Protein AF-A0A9Q3PH53-F1 (afdb_monomer_lite)

Radius of gyration: 57.31 Å; chains: 1; bounding box: 159×40×173 Å

pLDDT: mean 75.5, std 21.11, range [30.23, 97.69]

Foldseek 3Di:
DDDDDDDDDDDPPVVVVVVVVVVVVVVVCVVCVVDPVVVVVVVVVVVVVVVVVVVVVVVVVVVVVVVVVCVVVVVVVVVVVVVVVVVVVVVVVVVVVVVVVVVVVVVVVVVVVVVVVVVVVVVVVVVVVVVVVVVVVVVVVVVVVVVVVVVVVVDDDPDDDDDDDDDDDDDDDDDDDDPVVVVVVVLVVVQVPPDVVLSVVLVVVVVVPPDQAAAALDDPPSLVVNLVSLVVVCVVSVDFQQVSLVCVCVRYHHPRNVVSVVVCVVPPDDGPVVVNVVSCVVRPDPVNVVVVVVVD

Sequence (296 aa):
MLRTIRTSKNDNSFGNKINEQYAIIKELTDKYSKFNIDDIIETRLKQAISTIKEDNKKALDDILKSFTEVKPHIIAFKKCFDTSKEEISKLTIKLNEVISYNTKQTELFNELTYKEDDHKKNVITSIKGLQHELRNSQRCNNSKMNDIEQLLNILPRMSTPLNQNAGTGIPNPQVIDIENSQLKNEFSTYFHNLEPSIGQELLKELAKLKKWPHFSGEGEYDHIEFIRGIDMIKEDFDLADRLVTARFKTFFTKSAHRWYIKLREAHGHQSWTWWKTQIINKWANDASRFKVETAF

Structure (mmCIF, N/CA/C/O backbone):
data_AF-A0A9Q3PH53-F1
#
_entry.id   AF-A0A9Q3PH53-F1
#
loop_
_atom_site.group_PDB
_atom_site.id
_atom_site.type_symbol
_atom_site.label_atom_id
_atom_site.label_alt_id
_atom_site.label_comp_id
_atom_site.label_asym_id
_atom_site.label_entity_id
_atom_site.label_seq_id
_atom_site.pdbx_PDB_ins_code
_atom_site.Cartn_x
_atom_site.Cartn_y
_atom_site.Cartn_z
_atom_site.occupancy
_atom_site.B_iso_or_equiv
_atom_site.auth_seq_id
_atom_site.auth_comp_id
_atom_site.auth_asym_id
_atom_site.auth_atom_id
_atom_site.pdbx_PDB_model_num
ATOM 1 N N . MET A 1 1 ? -113.105 24.799 87.451 1.00 39.78 1 MET A N 1
ATOM 2 C CA . MET A 1 1 ? -112.660 24.648 86.048 1.00 39.78 1 MET A CA 1
ATOM 3 C C . MET A 1 1 ? -111.236 25.173 85.924 1.00 39.78 1 MET A C 1
ATOM 5 O O . MET A 1 1 ? -111.057 26.324 86.279 1.00 39.78 1 MET A O 1
ATOM 9 N N . LEU A 1 2 ? -110.312 24.355 85.384 1.00 42.03 2 LEU A N 1
ATOM 10 C CA . LEU A 1 2 ? -109.060 24.732 84.677 1.00 42.03 2 LEU A CA 1
ATOM 11 C C . LEU A 1 2 ? -107.995 25.503 85.509 1.00 42.03 2 LEU A C 1
ATOM 13 O O . LEU A 1 2 ? -108.296 26.511 86.118 1.00 42.03 2 LEU A O 1
ATOM 17 N N . ARG A 1 3 ? -106.707 25.142 85.574 1.00 38.03 3 ARG A N 1
ATOM 18 C CA . ARG A 1 3 ? -105.811 24.525 84.584 1.00 38.03 3 ARG A CA 1
ATOM 19 C C . ARG A 1 3 ? -104.616 23.862 85.286 1.00 38.03 3 ARG A C 1
ATOM 21 O O . ARG A 1 3 ? -104.013 24.429 86.188 1.00 38.03 3 ARG A O 1
ATOM 28 N N . THR A 1 4 ? -104.251 22.698 84.772 1.00 46.28 4 THR A N 1
ATOM 29 C CA . THR A 1 4 ? -102.976 21.999 84.951 1.00 46.28 4 THR A CA 1
ATOM 30 C C . THR A 1 4 ? -101.862 22.731 84.194 1.00 46.28 4 THR A C 1
ATOM 32 O O . THR A 1 4 ? -102.056 23.063 83.025 1.00 46.28 4 THR A O 1
ATOM 35 N N . ILE A 1 5 ? -100.681 22.901 84.796 1.00 43.38 5 ILE A N 1
ATOM 36 C CA . ILE A 1 5 ? -99.423 23.068 84.052 1.00 43.38 5 ILE A CA 1
ATOM 37 C C . ILE A 1 5 ? -98.464 21.966 84.503 1.00 43.38 5 ILE A C 1
ATO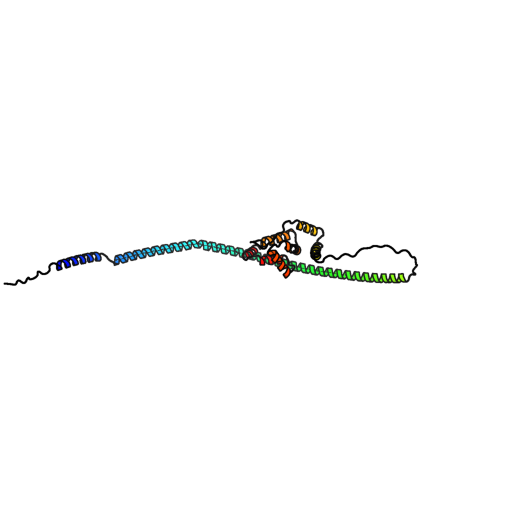M 39 O O . ILE A 1 5 ? -98.059 21.885 85.659 1.00 43.38 5 ILE A O 1
ATOM 43 N N . ARG A 1 6 ? -98.178 21.087 83.539 1.00 43.06 6 ARG A N 1
ATOM 44 C CA . ARG A 1 6 ? -97.156 20.039 83.539 1.00 43.06 6 ARG A CA 1
ATOM 45 C C . ARG A 1 6 ? -95.777 20.665 83.739 1.00 43.06 6 ARG A C 1
ATOM 47 O O . ARG A 1 6 ? -95.365 21.485 82.925 1.00 43.06 6 ARG A O 1
ATOM 54 N N . THR A 1 7 ? -95.033 20.191 84.728 1.00 41.84 7 THR A N 1
ATOM 55 C CA . THR A 1 7 ? -93.572 20.270 84.728 1.00 41.84 7 THR A CA 1
ATOM 56 C C . THR A 1 7 ? -93.032 19.104 83.898 1.00 41.84 7 THR A C 1
ATOM 58 O O . THR A 1 7 ? -93.322 17.934 84.155 1.00 41.84 7 THR A O 1
ATOM 61 N N . SER A 1 8 ? -92.320 19.432 82.820 1.00 44.41 8 SER A N 1
ATOM 62 C CA . SER A 1 8 ? -91.663 18.466 81.946 1.00 44.41 8 SER A CA 1
ATOM 63 C C . SER A 1 8 ? -90.522 17.779 82.690 1.00 44.41 8 SER A C 1
ATOM 65 O O . SER A 1 8 ? -89.650 18.435 83.256 1.00 44.41 8 SER A O 1
ATOM 67 N N . LYS A 1 9 ? -90.534 16.445 82.667 1.00 45.84 9 LYS A N 1
ATOM 68 C CA . LYS A 1 9 ? -89.424 15.584 83.081 1.00 45.84 9 LYS A CA 1
ATOM 69 C C . LYS A 1 9 ? -88.168 15.948 82.280 1.00 45.84 9 LYS A C 1
ATOM 71 O O . LYS A 1 9 ? -88.134 15.731 81.073 1.00 45.84 9 LYS A O 1
ATOM 76 N N . ASN A 1 10 ? -87.174 16.471 82.989 1.00 46.38 10 ASN A N 1
ATOM 77 C CA . ASN A 1 10 ? -85.792 16.623 82.549 1.00 46.38 10 ASN A CA 1
ATOM 78 C C . ASN A 1 10 ? -85.194 15.265 82.135 1.00 46.38 10 ASN A C 1
ATOM 80 O O . ASN A 1 10 ? -85.188 14.315 82.917 1.00 46.38 10 ASN A O 1
ATOM 84 N N . ASP A 1 11 ? -84.725 15.197 80.891 1.00 53.31 11 ASP A N 1
ATOM 85 C CA . ASP A 1 11 ? -83.362 14.828 80.491 1.00 53.31 11 ASP A CA 1
ATOM 86 C C . ASP A 1 11 ? -82.654 13.667 81.214 1.00 53.31 11 ASP A C 1
ATOM 88 O O . ASP A 1 11 ? -81.738 13.869 82.000 1.00 53.31 11 ASP A O 1
ATOM 92 N N . ASN A 1 12 ? -82.976 12.429 80.820 1.00 54.88 12 ASN A N 1
ATOM 93 C CA . ASN A 1 12 ? -82.099 11.255 81.009 1.00 54.88 12 ASN A CA 1
ATOM 94 C C . ASN A 1 12 ? -81.526 10.701 79.682 1.00 54.88 12 ASN A C 1
ATOM 96 O O . ASN A 1 12 ? -80.723 9.773 79.686 1.00 54.88 12 ASN A O 1
ATOM 100 N N . SER A 1 13 ? -81.905 11.268 78.527 1.00 56.06 13 SER A N 1
ATOM 101 C CA . SER A 1 13 ? -81.414 10.835 77.203 1.00 56.06 13 SER A CA 1
ATOM 102 C C . SER A 1 13 ? -80.068 11.458 76.817 1.00 56.06 13 SER A C 1
ATOM 104 O O . SER A 1 13 ? -79.351 10.886 75.996 1.00 56.06 13 SER A O 1
ATOM 106 N N . PHE A 1 14 ? -79.733 12.628 77.363 1.00 56.53 14 PHE A N 1
ATOM 107 C CA . PHE A 1 14 ? -78.522 13.367 76.997 1.00 56.53 14 PHE A CA 1
ATOM 108 C C . PHE A 1 14 ? -77.278 12.782 77.688 1.00 56.53 14 PHE A C 1
ATOM 110 O O . PHE A 1 14 ? -76.242 12.604 77.053 1.00 56.53 14 PHE A O 1
ATOM 117 N N . GLY A 1 15 ? -77.414 12.364 78.953 1.00 60.72 15 GLY A N 1
ATOM 118 C CA . GLY A 1 15 ? -76.338 11.724 79.720 1.00 60.72 15 GLY A CA 1
ATOM 119 C C . GLY A 1 15 ? -75.884 10.374 79.150 1.00 60.72 15 GLY A C 1
ATOM 120 O O . GLY A 1 15 ? -74.687 10.102 79.116 1.00 60.72 15 GLY A O 1
ATOM 121 N N . ASN A 1 16 ? -76.804 9.558 78.618 1.00 67.44 16 ASN A N 1
ATOM 122 C CA . ASN A 1 16 ? -76.444 8.271 78.003 1.00 67.44 16 ASN A CA 1
ATOM 123 C C . ASN A 1 16 ? -75.658 8.431 76.694 1.00 67.44 16 ASN A C 1
ATOM 125 O O . ASN A 1 16 ? -74.681 7.718 76.488 1.00 67.44 16 ASN A O 1
ATOM 129 N N . LYS A 1 17 ? -76.018 9.404 75.844 1.00 70.38 17 LYS A N 1
ATOM 130 C CA . LYS A 1 17 ? -75.258 9.696 74.615 1.00 70.38 17 LYS A CA 1
ATOM 131 C C . LYS A 1 17 ? -73.861 10.237 74.907 1.00 70.38 17 LYS A C 1
ATOM 133 O O . LYS A 1 17 ? -72.919 9.898 74.199 1.00 70.38 17 LYS A O 1
ATOM 138 N N . ILE A 1 18 ? -73.717 11.055 75.950 1.00 75.50 18 ILE A N 1
ATOM 139 C CA . ILE A 1 18 ? -72.409 11.563 76.381 1.00 75.50 18 ILE A CA 1
ATOM 140 C C . ILE A 1 18 ? -71.530 10.413 76.887 1.00 75.50 18 ILE A C 1
ATOM 142 O O . ILE A 1 18 ? -70.360 10.348 76.522 1.00 75.50 18 ILE A O 1
ATOM 146 N N . ASN A 1 19 ? -72.087 9.469 77.650 1.00 76.75 19 ASN A N 1
ATOM 147 C CA . ASN A 1 19 ? -71.343 8.303 78.133 1.00 76.75 19 ASN A CA 1
ATOM 148 C C . ASN A 1 19 ? -70.915 7.351 77.003 1.00 76.75 19 ASN A C 1
ATOM 150 O O . ASN A 1 19 ? -69.783 6.871 77.023 1.00 76.75 19 ASN A O 1
ATOM 154 N N . GLU A 1 20 ? -71.764 7.112 75.997 1.00 80.75 20 GLU A N 1
ATOM 155 C CA . GLU A 1 20 ? -71.382 6.343 74.800 1.00 80.75 20 GLU A CA 1
ATOM 156 C C . GLU A 1 20 ? -70.271 7.034 74.006 1.00 80.75 20 GLU A C 1
ATOM 158 O O . GLU A 1 20 ? -69.288 6.396 73.630 1.00 80.75 20 GLU A O 1
ATOM 163 N N . GLN A 1 21 ? -70.378 8.349 73.792 1.00 83.38 21 GLN A N 1
ATOM 164 C CA . GLN A 1 21 ? -69.318 9.106 73.124 1.00 83.38 21 GLN A CA 1
ATOM 165 C C . GLN A 1 21 ? -68.011 9.072 73.920 1.00 83.38 21 GLN A C 1
ATOM 167 O O . GLN A 1 21 ? -66.944 8.918 73.332 1.00 83.38 21 GLN A O 1
ATOM 172 N N . TYR A 1 22 ? -68.079 9.144 75.249 1.00 84.81 22 TYR A N 1
ATOM 173 C CA . TYR A 1 22 ? -66.903 9.048 76.109 1.00 84.81 22 TYR A CA 1
ATOM 174 C C . TYR A 1 22 ? -66.252 7.659 76.047 1.00 84.81 22 TYR A C 1
ATOM 176 O O . TYR A 1 22 ? -65.027 7.556 76.006 1.00 84.81 22 TYR A O 1
ATOM 184 N N . ALA A 1 23 ? -67.053 6.591 75.982 1.00 83.44 23 ALA A N 1
ATOM 185 C CA . ALA A 1 23 ? -66.557 5.227 75.818 1.00 83.44 23 ALA A CA 1
ATOM 186 C C . ALA A 1 23 ? -65.841 5.039 74.469 1.00 83.44 23 ALA A C 1
ATOM 188 O O . ALA A 1 23 ? -64.735 4.505 74.444 1.00 83.44 23 ALA A O 1
ATOM 189 N N . ILE A 1 24 ? -66.413 5.558 73.376 1.00 85.00 24 ILE A N 1
ATOM 190 C CA . ILE A 1 24 ? -65.803 5.515 72.037 1.00 85.00 24 ILE A CA 1
ATOM 191 C C . ILE A 1 24 ? -64.504 6.330 71.997 1.00 85.00 24 ILE A C 1
ATOM 193 O O . ILE A 1 24 ? -63.495 5.862 71.475 1.00 85.00 24 ILE A O 1
ATOM 197 N N . ILE A 1 25 ? -64.495 7.538 72.573 1.00 83.69 25 ILE A N 1
ATOM 198 C CA . ILE A 1 25 ? -63.292 8.382 72.639 1.00 83.69 25 ILE A CA 1
ATOM 199 C C . ILE A 1 25 ? -62.194 7.689 73.447 1.00 83.69 25 ILE A C 1
ATOM 201 O O . ILE A 1 25 ? -61.035 7.710 73.036 1.00 83.69 25 ILE A O 1
ATOM 205 N N . LYS A 1 26 ? -62.538 7.044 74.565 1.00 85.31 26 LYS A N 1
ATOM 206 C CA . LYS A 1 26 ? -61.581 6.307 75.393 1.00 85.31 26 LYS A CA 1
ATOM 207 C C . LYS A 1 26 ? -61.033 5.074 74.675 1.00 85.31 26 LYS A C 1
ATOM 209 O O . LYS A 1 26 ? -59.825 4.876 74.678 1.00 85.31 26 LYS A O 1
ATOM 214 N N . GLU A 1 27 ? -61.883 4.300 74.004 1.00 85.44 27 GLU A N 1
ATOM 215 C CA . GLU A 1 27 ? -61.453 3.147 73.208 1.00 85.44 27 GLU A CA 1
ATOM 216 C C . GLU A 1 27 ? -60.521 3.573 72.067 1.00 85.44 27 GLU A C 1
ATOM 218 O O . GLU A 1 27 ? -59.475 2.961 71.860 1.00 85.44 27 GLU A O 1
ATOM 223 N N . LEU A 1 28 ? -60.851 4.655 71.358 1.00 80.06 28 LEU A N 1
ATOM 224 C CA . LEU A 1 28 ? -59.981 5.211 70.324 1.00 80.06 28 LEU A CA 1
ATOM 225 C C . LEU A 1 28 ? -58.664 5.713 70.925 1.00 80.06 28 LEU A C 1
ATOM 227 O O . LEU A 1 28 ? -57.603 5.406 70.393 1.00 80.06 28 LEU A O 1
ATOM 231 N N . THR A 1 29 ? -58.709 6.420 72.053 1.00 80.56 29 THR A N 1
ATOM 232 C CA . THR A 1 29 ? -57.506 6.925 72.731 1.00 80.56 29 THR A CA 1
ATOM 233 C C . THR A 1 29 ? -56.596 5.779 73.173 1.00 80.56 29 THR A C 1
ATOM 235 O O . THR A 1 29 ? -55.413 5.815 72.859 1.00 80.56 29 THR A O 1
ATOM 238 N N . ASP A 1 30 ? -57.128 4.722 73.791 1.00 80.81 30 ASP A N 1
ATOM 239 C CA . ASP A 1 30 ? -56.352 3.545 74.217 1.00 80.81 30 ASP A CA 1
ATOM 240 C C . ASP A 1 30 ? -55.826 2.730 73.020 1.00 80.81 30 ASP A C 1
ATOM 242 O O . ASP A 1 30 ? -54.740 2.142 73.060 1.00 80.81 30 ASP A O 1
ATOM 246 N N . LYS A 1 31 ? -56.591 2.686 71.923 1.00 78.31 31 LYS A N 1
ATOM 247 C CA . LYS A 1 31 ? -56.199 1.998 70.689 1.00 78.31 31 LYS A CA 1
ATOM 248 C C . LYS A 1 31 ? -55.071 2.733 69.969 1.00 78.31 31 LYS A C 1
ATOM 250 O O . LYS A 1 31 ? -54.162 2.078 69.462 1.00 78.31 31 LYS A O 1
ATOM 255 N N . TYR A 1 32 ? -55.106 4.064 69.947 1.00 70.56 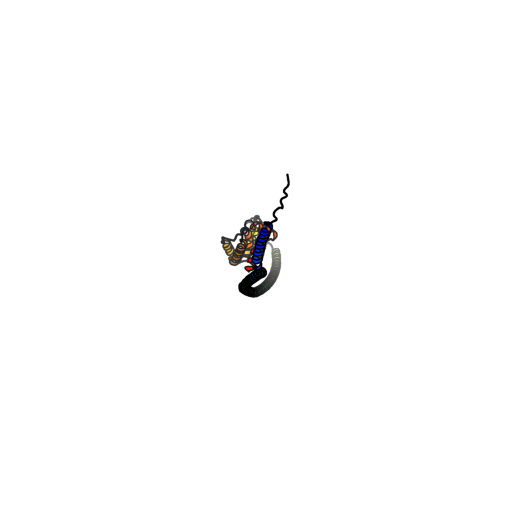32 TYR A N 1
ATOM 256 C CA . TYR A 1 32 ? -54.084 4.888 69.302 1.00 70.56 32 TYR A CA 1
ATOM 257 C C . TYR A 1 32 ? -52.902 5.226 70.219 1.00 70.56 32 TYR A C 1
ATOM 259 O O . TYR A 1 32 ? -51.809 5.424 69.702 1.00 70.56 32 TYR A O 1
ATOM 267 N N . SER A 1 33 ? -53.036 5.180 71.552 1.00 72.81 33 SER A N 1
ATOM 268 C CA . SER A 1 33 ? -51.891 5.336 72.469 1.00 72.81 33 SER A CA 1
ATOM 269 C C . SER A 1 33 ? -50.911 4.160 72.400 1.00 72.81 33 SER A C 1
ATOM 271 O O . SER A 1 33 ? -49.760 4.294 72.803 1.00 72.81 33 SER A O 1
ATOM 273 N N . LYS A 1 34 ? -51.358 3.000 71.897 1.00 70.50 34 LYS A N 1
ATOM 274 C CA . LYS A 1 34 ? -50.510 1.827 71.624 1.00 70.50 34 LYS A CA 1
ATOM 275 C C . LYS A 1 34 ? -49.706 1.941 70.329 1.00 70.50 34 LYS A C 1
ATOM 277 O O . LYS A 1 34 ? -48.767 1.173 70.140 1.00 70.50 34 LYS A O 1
ATOM 282 N N . PHE A 1 35 ? -50.070 2.859 69.436 1.00 71.62 35 PHE A N 1
ATOM 283 C CA . PHE A 1 35 ? -49.328 3.117 68.209 1.00 71.62 35 PHE A CA 1
ATOM 284 C C . PHE A 1 35 ? -48.269 4.182 68.483 1.00 71.62 35 PHE A C 1
ATOM 286 O O . PHE A 1 35 ? -48.522 5.377 68.346 1.00 71.62 35 PHE A O 1
ATOM 293 N N . ASN A 1 36 ? -47.069 3.741 68.860 1.00 82.06 36 ASN A N 1
ATOM 294 C CA . ASN A 1 36 ? -45.921 4.632 68.892 1.00 82.06 36 ASN A CA 1
ATOM 295 C C . ASN A 1 36 ? -45.484 4.916 67.448 1.00 82.06 36 ASN A C 1
ATOM 297 O O . ASN A 1 36 ? -44.844 4.093 66.790 1.00 82.06 36 ASN A O 1
ATOM 301 N N . ILE A 1 37 ? -45.912 6.064 66.926 1.00 82.44 37 ILE A N 1
ATOM 302 C CA . ILE A 1 37 ? -45.602 6.511 65.563 1.00 82.44 37 ILE A CA 1
ATOM 303 C C . ILE A 1 37 ? -44.083 6.580 65.356 1.00 82.44 37 ILE A C 1
ATOM 305 O O . ILE A 1 37 ? -43.608 6.235 64.271 1.00 82.44 37 ILE A O 1
ATOM 309 N N . ASP A 1 38 ? -43.330 6.928 66.399 1.00 85.94 38 ASP A N 1
ATOM 310 C CA . ASP A 1 38 ? -41.875 7.031 66.339 1.00 85.94 38 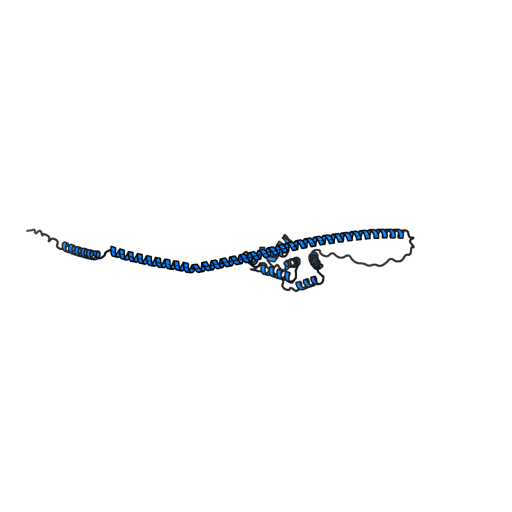ASP A CA 1
ATOM 311 C C . ASP A 1 38 ? -41.223 5.665 66.074 1.00 85.94 38 ASP A C 1
ATOM 313 O O . ASP A 1 38 ? -40.354 5.572 65.209 1.00 85.94 38 ASP A O 1
ATOM 317 N N . ASP A 1 39 ? -41.717 4.580 66.684 1.00 87.19 39 ASP A N 1
ATOM 318 C CA . ASP A 1 39 ? -41.200 3.219 66.454 1.00 87.19 39 ASP A CA 1
ATOM 319 C C . ASP A 1 39 ? -41.454 2.745 65.011 1.00 87.19 39 ASP A C 1
ATOM 321 O O . ASP A 1 39 ? -40.629 2.056 64.397 1.00 87.19 39 ASP A O 1
ATOM 325 N N . ILE A 1 40 ? -42.600 3.125 64.435 1.00 87.25 40 ILE A N 1
ATOM 326 C CA . ILE A 1 40 ? -42.951 2.800 63.045 1.00 87.25 40 ILE A CA 1
ATOM 327 C C . ILE A 1 40 ? -42.053 3.569 62.078 1.00 87.25 40 ILE A C 1
ATOM 329 O O . ILE A 1 40 ? -41.537 2.982 61.119 1.00 87.25 40 ILE A O 1
ATOM 333 N N . ILE A 1 41 ? -41.856 4.867 62.327 1.00 89.50 41 ILE A N 1
ATOM 334 C CA . ILE A 1 41 ? -40.961 5.714 61.535 1.00 89.50 41 ILE A CA 1
ATOM 335 C C . ILE A 1 41 ? -39.528 5.181 61.625 1.00 89.50 41 ILE A C 1
ATOM 337 O O . ILE A 1 41 ? -38.885 5.000 60.590 1.00 89.50 41 ILE A O 1
ATOM 341 N N . GLU A 1 42 ? -39.046 4.849 62.823 1.00 92.69 42 GLU A N 1
ATOM 342 C CA . GLU A 1 42 ? -37.703 4.313 63.041 1.00 92.69 42 GLU A CA 1
ATOM 343 C C . GLU A 1 42 ? -37.502 2.976 62.315 1.00 92.69 42 GLU A C 1
ATOM 345 O O . GLU A 1 42 ? -36.496 2.782 61.628 1.00 92.69 42 GLU A O 1
ATOM 350 N N . THR A 1 43 ? -38.478 2.068 62.392 1.00 93.06 43 THR A N 1
ATOM 351 C CA . THR A 1 43 ? -38.419 0.771 61.701 1.00 93.06 43 THR A CA 1
ATOM 352 C C . THR A 1 43 ? -38.355 0.951 60.184 1.00 93.06 43 THR A C 1
ATOM 354 O O . THR A 1 43 ? -37.521 0.335 59.516 1.00 93.06 43 THR A O 1
ATOM 357 N N . ARG A 1 44 ? -39.190 1.838 59.626 1.00 93.69 44 ARG A N 1
ATOM 358 C CA . ARG A 1 44 ? -39.196 2.140 58.186 1.00 93.69 44 ARG A CA 1
ATOM 359 C C . ARG A 1 44 ? -37.898 2.800 57.734 1.00 93.69 44 ARG A C 1
ATOM 361 O O . ARG A 1 44 ? -37.379 2.433 56.682 1.00 93.69 44 ARG A O 1
ATOM 368 N N . LEU A 1 45 ? -37.349 3.719 58.527 1.00 95.19 45 LEU A N 1
ATOM 369 C CA . LEU A 1 45 ? -36.058 4.348 58.250 1.00 95.19 45 LEU A CA 1
ATOM 370 C C . LEU A 1 45 ? -34.924 3.322 58.261 1.00 95.19 45 LEU A C 1
ATOM 372 O O . LEU A 1 45 ? -34.141 3.281 57.315 1.00 95.19 45 LEU A O 1
ATOM 376 N N . LYS A 1 46 ? -34.861 2.444 59.268 1.00 95.88 46 LYS A N 1
ATOM 377 C CA . LYS A 1 46 ? -33.860 1.365 59.329 1.00 95.88 46 LYS A CA 1
ATOM 378 C C . LYS A 1 46 ? -33.950 0.441 58.116 1.00 95.88 46 LYS A C 1
ATOM 380 O O . LYS A 1 46 ? -32.924 0.111 57.524 1.00 95.88 46 LYS A O 1
ATOM 385 N N . GLN A 1 47 ? -35.163 0.067 57.711 1.00 95.88 47 GLN A N 1
ATOM 386 C CA . GLN A 1 47 ? -35.377 -0.775 56.536 1.00 95.88 47 GLN A CA 1
ATOM 387 C C . GLN A 1 47 ? -34.957 -0.071 55.236 1.00 95.88 47 GLN A C 1
ATOM 389 O O . GLN A 1 47 ? -34.277 -0.677 54.406 1.00 95.88 47 GLN A O 1
ATOM 394 N N . ALA A 1 48 ? -35.296 1.212 55.073 1.00 95.50 48 ALA A N 1
ATOM 395 C CA . ALA A 1 48 ? -34.888 2.006 53.915 1.00 95.50 48 ALA A CA 1
ATOM 396 C C . ALA A 1 48 ? -33.360 2.156 53.840 1.00 95.50 48 ALA A C 1
ATOM 398 O O . ALA A 1 48 ? -32.772 1.900 52.794 1.00 95.50 48 ALA A O 1
ATOM 399 N N . ILE A 1 49 ? -32.706 2.480 54.961 1.00 96.19 49 ILE A N 1
ATOM 400 C CA . ILE A 1 49 ? -31.242 2.574 55.051 1.00 96.19 49 ILE A CA 1
ATOM 401 C C . ILE A 1 49 ? -30.590 1.235 54.694 1.00 96.19 49 ILE A C 1
ATOM 403 O O . ILE A 1 49 ? -29.626 1.209 53.931 1.00 96.19 49 ILE A O 1
ATOM 407 N N . SER A 1 50 ? -31.118 0.119 55.208 1.00 96.38 50 SER A N 1
ATOM 408 C CA . SER A 1 50 ? -30.602 -1.215 54.888 1.00 96.38 50 SER A CA 1
ATOM 409 C C . SER A 1 50 ? -30.736 -1.542 53.402 1.00 96.38 50 SER A C 1
ATOM 411 O O . SER A 1 50 ? -29.803 -2.087 52.819 1.00 96.38 50 SER A O 1
ATOM 413 N N . THR A 1 51 ? -31.870 -1.191 52.792 1.00 96.38 51 THR A N 1
ATOM 414 C CA . THR A 1 51 ? -32.127 -1.431 51.363 1.00 96.38 51 THR A CA 1
ATOM 415 C C . THR A 1 51 ? -31.163 -0.616 50.502 1.00 96.38 51 THR A C 1
ATOM 417 O O . THR A 1 51 ? -30.451 -1.179 49.681 1.00 96.38 51 THR A O 1
ATOM 420 N N . ILE A 1 52 ? -31.035 0.688 50.780 1.00 96.06 52 ILE A N 1
ATOM 421 C CA . ILE A 1 52 ? -30.101 1.583 50.076 1.00 96.06 52 ILE A CA 1
ATOM 422 C C . ILE A 1 52 ? -28.658 1.083 50.200 1.00 96.06 52 ILE A C 1
ATOM 424 O O . ILE A 1 52 ? -27.888 1.142 49.243 1.00 96.06 52 ILE A O 1
ATOM 428 N N . LYS A 1 53 ? -28.267 0.594 51.381 1.00 97.25 53 LYS A N 1
ATOM 429 C CA . LYS A 1 53 ? -26.916 0.076 51.609 1.00 97.25 53 LYS A CA 1
ATOM 430 C C . LYS A 1 53 ? -26.628 -1.162 50.759 1.00 97.25 53 LYS A C 1
ATOM 432 O O . LYS A 1 53 ? -25.531 -1.258 50.212 1.00 97.25 53 LYS A O 1
ATOM 437 N N . GLU A 1 54 ? -27.585 -2.078 50.654 1.00 97.00 54 GLU A N 1
ATOM 438 C CA . GLU A 1 54 ? -27.437 -3.291 49.847 1.00 97.00 54 GLU A CA 1
ATOM 439 C C . GLU A 1 54 ? -27.416 -2.966 48.347 1.00 97.00 54 GLU A C 1
ATOM 441 O O . GLU A 1 54 ? -26.523 -3.427 47.637 1.00 97.00 54 GLU A O 1
ATOM 446 N N . ASP A 1 55 ? -28.313 -2.094 47.881 1.00 96.06 55 ASP A N 1
ATOM 447 C CA . ASP A 1 55 ? -28.354 -1.658 46.481 1.00 96.06 55 ASP A CA 1
ATOM 448 C C . ASP A 1 55 ? -27.051 -0.956 46.070 1.00 96.06 55 ASP A C 1
ATOM 450 O O . ASP A 1 55 ? -26.478 -1.258 45.022 1.00 96.06 55 ASP A O 1
ATOM 454 N N . ASN A 1 56 ? -26.525 -0.074 46.927 1.00 96.12 56 ASN A N 1
ATOM 455 C CA . ASN A 1 56 ? -25.245 0.596 46.688 1.00 96.12 56 ASN A CA 1
ATOM 456 C C . ASN A 1 56 ? -24.074 -0.389 46.663 1.00 96.12 56 ASN A C 1
ATOM 458 O O . ASN A 1 56 ? -23.170 -0.246 45.840 1.00 96.12 56 ASN A O 1
ATOM 462 N N . LYS A 1 57 ? -24.073 -1.386 47.553 1.00 97.38 57 LYS A N 1
ATOM 463 C CA . LYS A 1 57 ? -23.038 -2.423 47.572 1.00 97.38 57 LYS A CA 1
ATOM 464 C C . LYS A 1 57 ? -23.060 -3.226 46.273 1.00 97.38 57 LYS A C 1
ATOM 466 O O . LYS A 1 57 ? -22.021 -3.369 45.638 1.00 97.38 57 LYS A O 1
ATOM 471 N N . LYS A 1 58 ? -24.242 -3.667 45.843 1.00 96.94 58 LYS A N 1
ATOM 472 C CA . LYS A 1 58 ? -24.419 -4.388 44.581 1.00 96.94 58 LYS A CA 1
ATOM 473 C C . LYS A 1 58 ? -23.953 -3.559 43.382 1.00 96.94 58 LYS A C 1
ATOM 475 O O . LYS A 1 58 ? -23.210 -4.066 42.550 1.00 96.94 58 LYS A O 1
ATOM 480 N N . ALA A 1 59 ? -24.326 -2.279 43.320 1.00 95.94 59 ALA A N 1
ATOM 481 C CA . ALA A 1 59 ? -23.889 -1.385 42.250 1.00 95.94 59 ALA A CA 1
ATOM 482 C C . ALA A 1 59 ? -22.358 -1.225 42.212 1.00 95.94 59 ALA A C 1
ATOM 484 O O . ALA A 1 59 ? -21.764 -1.234 41.135 1.00 95.94 59 ALA A O 1
ATOM 485 N N . LEU A 1 60 ? -21.705 -1.112 43.373 1.00 96.06 60 LEU A N 1
ATOM 486 C CA . LEU A 1 60 ? -20.243 -1.050 43.457 1.00 96.06 60 LEU A CA 1
ATOM 487 C C . LEU A 1 60 ? -19.576 -2.359 43.019 1.00 96.06 60 LEU A C 1
ATOM 489 O O . LEU A 1 60 ? -18.570 -2.305 42.313 1.00 96.06 60 LEU A O 1
ATOM 493 N N . ASP A 1 61 ? -20.135 -3.510 43.391 1.00 96.44 61 ASP A N 1
ATOM 494 C CA . ASP A 1 61 ? -19.626 -4.822 42.981 1.00 96.44 61 ASP A CA 1
ATOM 495 C C . ASP A 1 61 ? -19.761 -5.025 41.459 1.00 96.44 61 ASP A C 1
ATOM 497 O O . ASP A 1 61 ? -18.815 -5.478 40.808 1.00 96.44 61 ASP A O 1
ATOM 501 N N . ASP A 1 62 ? -20.888 -4.612 40.868 1.00 95.94 62 ASP A N 1
ATOM 502 C CA . ASP A 1 62 ? -21.113 -4.646 39.417 1.00 95.94 62 ASP A CA 1
ATOM 503 C C . ASP A 1 62 ? -20.131 -3.720 38.673 1.00 95.94 62 ASP A C 1
ATOM 505 O O . ASP A 1 62 ? -19.527 -4.113 37.668 1.00 95.94 62 ASP A O 1
ATOM 509 N N . ILE A 1 63 ? -19.895 -2.510 39.197 1.00 95.38 63 ILE A N 1
ATOM 510 C CA . ILE A 1 63 ? -18.884 -1.585 38.666 1.00 95.38 63 ILE A CA 1
ATOM 511 C C . ILE A 1 63 ? -17.493 -2.221 38.749 1.00 95.38 63 ILE A C 1
ATOM 513 O O . ILE A 1 63 ? -16.766 -2.239 37.753 1.00 95.38 63 ILE A O 1
ATOM 517 N N . LEU A 1 64 ? -17.114 -2.777 39.900 1.00 95.88 64 LEU A N 1
ATOM 518 C CA . LEU A 1 64 ? -15.805 -3.396 40.094 1.00 95.88 64 LEU A CA 1
ATOM 519 C C . LEU A 1 64 ? -15.590 -4.564 39.125 1.00 95.88 64 LEU A C 1
ATOM 521 O O . LEU A 1 64 ? -14.518 -4.680 38.530 1.00 95.88 64 LEU A O 1
ATOM 525 N N . LYS A 1 65 ? -16.621 -5.386 38.916 1.00 95.81 65 LYS A N 1
ATOM 526 C CA . LYS A 1 65 ? -16.607 -6.477 37.942 1.00 95.81 65 LYS A CA 1
ATOM 527 C C . LYS A 1 65 ? -16.416 -5.968 36.510 1.00 95.81 65 LYS A C 1
ATOM 529 O O . LYS A 1 65 ? -15.587 -6.499 35.779 1.00 95.81 65 LYS A O 1
ATOM 534 N N . SER A 1 66 ? -17.100 -4.893 36.118 1.00 93.88 66 SER A N 1
ATOM 535 C CA . SER A 1 66 ? -16.901 -4.301 34.788 1.00 93.88 66 SER A CA 1
ATOM 536 C C . SER A 1 66 ? -15.454 -3.821 34.581 1.00 93.88 66 SER A C 1
ATOM 538 O O . SER A 1 66 ? -14.859 -4.036 33.524 1.00 93.88 66 SER A O 1
ATOM 540 N N . PHE A 1 67 ? -14.822 -3.259 35.617 1.00 92.56 67 PHE A N 1
ATOM 541 C CA . PHE A 1 67 ? -13.419 -2.850 35.551 1.00 92.56 67 PHE A CA 1
ATOM 542 C C . PHE A 1 67 ? -12.456 -4.036 35.426 1.00 92.56 67 PHE A C 1
ATOM 544 O O . PHE A 1 67 ? -11.454 -3.935 34.708 1.00 92.56 67 PHE A O 1
ATOM 551 N N . THR A 1 68 ? -12.729 -5.159 36.098 1.00 93.69 68 THR A N 1
ATOM 552 C CA . THR A 1 68 ? -11.884 -6.356 35.972 1.00 93.69 68 THR A CA 1
ATOM 553 C C . THR A 1 68 ? -12.004 -6.997 34.592 1.00 93.69 68 THR A C 1
ATOM 555 O O . THR A 1 68 ? -10.993 -7.471 34.076 1.00 93.69 68 THR A O 1
ATOM 558 N N . GLU A 1 69 ? -13.178 -6.929 33.960 1.00 94.00 69 GLU A N 1
ATOM 559 C CA . GLU A 1 69 ? -13.409 -7.392 32.585 1.00 94.00 69 GLU A CA 1
ATOM 560 C C . GLU A 1 69 ? -12.714 -6.503 31.538 1.00 94.00 69 GLU A C 1
ATOM 562 O O . GLU A 1 69 ? -12.137 -7.011 30.579 1.00 94.00 69 GLU A O 1
ATOM 567 N N . VAL A 1 70 ? -12.674 -5.180 31.733 1.00 95.19 70 VAL A N 1
ATOM 568 C CA . VAL A 1 70 ? -12.042 -4.243 30.780 1.00 95.19 70 VAL A CA 1
ATOM 569 C C . VAL A 1 70 ? -10.507 -4.283 30.832 1.00 95.19 70 VAL A C 1
ATOM 571 O O . VAL A 1 70 ? -9.833 -4.116 29.810 1.00 95.19 70 VAL A O 1
ATOM 574 N N . LYS A 1 71 ? -9.916 -4.534 32.004 1.00 95.75 71 LYS A N 1
ATOM 575 C CA . LYS A 1 71 ? -8.456 -4.554 32.206 1.00 95.75 71 LYS A CA 1
ATOM 576 C C . LYS A 1 71 ? -7.670 -5.445 31.217 1.00 95.75 71 LYS A C 1
ATOM 578 O O . LYS A 1 71 ? -6.687 -4.948 30.659 1.00 95.75 71 LYS A O 1
ATOM 583 N N . PRO A 1 72 ? -8.035 -6.718 30.958 1.00 95.44 72 PRO A N 1
ATOM 584 C CA . PRO A 1 72 ? -7.325 -7.552 29.986 1.00 95.44 72 PRO A CA 1
ATOM 585 C C . PRO A 1 72 ? -7.410 -7.003 28.558 1.00 95.44 72 PRO A C 1
ATOM 587 O O . PRO A 1 72 ? -6.428 -7.101 27.822 1.00 95.44 72 PRO A O 1
ATOM 590 N N . HIS A 1 73 ? -8.521 -6.365 28.176 1.00 95.19 73 HIS A N 1
ATOM 591 C CA . HIS A 1 73 ? -8.652 -5.735 26.861 1.00 95.19 73 HIS A CA 1
ATOM 592 C C . HIS A 1 73 ? -7.683 -4.563 26.693 1.00 95.19 73 HIS A C 1
ATOM 594 O O . HIS A 1 73 ? -7.031 -4.462 25.657 1.00 95.19 73 HIS A O 1
ATOM 600 N N . ILE A 1 74 ? -7.510 -3.731 27.727 1.00 95.56 74 ILE A N 1
ATOM 601 C CA . ILE A 1 74 ? -6.525 -2.636 27.712 1.00 95.56 74 ILE A CA 1
ATOM 602 C C . ILE A 1 74 ? -5.102 -3.187 27.538 1.00 95.56 74 ILE A C 1
ATOM 604 O O . ILE A 1 74 ? -4.319 -2.656 26.749 1.00 95.56 74 ILE A O 1
ATOM 608 N N . ILE A 1 75 ? -4.762 -4.270 28.243 1.00 96.38 75 ILE A N 1
ATOM 609 C CA . ILE A 1 75 ? -3.442 -4.910 28.140 1.00 96.38 75 ILE A CA 1
ATOM 610 C C . ILE A 1 75 ? -3.224 -5.487 26.735 1.00 96.38 75 ILE A C 1
ATOM 612 O O . ILE A 1 75 ? -2.170 -5.266 26.136 1.00 96.38 75 ILE A O 1
ATOM 616 N N . ALA A 1 76 ? -4.217 -6.195 26.190 1.00 95.62 76 ALA A N 1
ATOM 617 C CA . ALA A 1 76 ? -4.152 -6.761 24.846 1.00 95.62 76 ALA A CA 1
ATOM 618 C C . ALA A 1 76 ? -4.015 -5.668 23.776 1.00 95.62 76 ALA A C 1
ATOM 620 O O . ALA A 1 76 ? -3.171 -5.782 22.886 1.00 95.62 76 ALA A O 1
ATOM 621 N N . PHE A 1 77 ? -4.782 -4.582 23.903 1.00 95.12 77 PHE A N 1
ATOM 622 C CA . PHE A 1 77 ? -4.700 -3.432 23.009 1.00 95.12 77 PHE A CA 1
ATOM 623 C C . PHE A 1 77 ? -3.312 -2.790 23.048 1.00 95.12 77 PHE A C 1
ATOM 625 O O . PHE A 1 77 ? -2.718 -2.549 22.000 1.00 95.12 77 PHE A O 1
ATOM 632 N N . LYS A 1 78 ? -2.746 -2.591 24.245 1.00 97.50 78 LYS A N 1
ATOM 633 C CA . LYS A 1 78 ? -1.391 -2.052 24.398 1.00 97.50 78 LYS A CA 1
ATOM 634 C C . LYS A 1 78 ? -0.339 -2.943 23.733 1.00 97.50 78 LYS A C 1
ATOM 636 O O . LYS A 1 78 ? 0.483 -2.445 22.975 1.00 97.50 78 LYS A O 1
ATOM 641 N N . LYS A 1 79 ? -0.414 -4.262 23.935 1.00 97.44 79 LYS A N 1
ATOM 642 C CA . LYS A 1 79 ? 0.492 -5.220 23.282 1.00 97.44 79 LYS A CA 1
ATOM 643 C C . LYS A 1 79 ? 0.374 -5.177 21.754 1.00 97.44 79 LYS A C 1
ATOM 645 O O . LYS A 1 79 ? 1.387 -5.233 21.059 1.00 97.44 79 LYS A O 1
ATOM 650 N N . CYS A 1 80 ? -0.850 -5.077 21.233 1.00 95.81 80 CYS A N 1
ATOM 651 C CA . CYS A 1 80 ? -1.091 -4.930 19.799 1.00 95.81 80 CYS A CA 1
ATOM 652 C C . CYS A 1 80 ? -0.457 -3.640 19.270 1.00 95.81 80 CYS A C 1
ATOM 654 O O . CYS A 1 80 ? 0.256 -3.678 18.273 1.00 95.81 80 CYS A O 1
ATOM 656 N N . PHE A 1 81 ? -0.656 -2.525 19.973 1.00 96.50 81 PHE A N 1
ATOM 657 C CA . PHE A 1 81 ? -0.083 -1.233 19.613 1.00 96.50 81 PHE A CA 1
ATOM 658 C C . PHE A 1 81 ? 1.451 -1.262 19.584 1.00 96.50 81 PHE A C 1
ATOM 660 O O . PHE A 1 81 ? 2.053 -0.814 18.610 1.00 96.50 81 PHE A O 1
ATOM 667 N N . ASP A 1 82 ? 2.084 -1.840 20.606 1.00 96.38 82 ASP A N 1
ATOM 668 C CA . ASP A 1 82 ? 3.544 -1.962 20.674 1.00 96.38 82 ASP A CA 1
ATOM 669 C C . ASP A 1 82 ? 4.089 -2.839 19.530 1.00 96.38 82 ASP A C 1
ATOM 671 O O . ASP A 1 82 ? 5.085 -2.487 18.900 1.00 96.38 82 ASP A O 1
ATOM 675 N N . THR A 1 83 ? 3.384 -3.925 19.191 1.00 96.75 83 THR A N 1
ATOM 676 C CA . THR A 1 83 ? 3.739 -4.801 18.059 1.00 96.75 83 THR A CA 1
ATOM 677 C C . THR A 1 83 ? 3.639 -4.056 16.727 1.00 96.75 83 THR A C 1
ATOM 679 O O . THR A 1 83 ? 4.567 -4.089 15.921 1.00 96.75 83 THR A O 1
ATOM 682 N N . SER A 1 84 ? 2.539 -3.332 16.498 1.00 94.88 84 SER A N 1
ATOM 683 C CA . SER A 1 84 ? 2.361 -2.518 15.292 1.00 94.88 84 SER A CA 1
ATOM 684 C C . SER A 1 84 ? 3.435 -1.437 15.172 1.00 94.88 84 SER A C 1
ATOM 686 O O . SER A 1 84 ? 3.950 -1.198 14.082 1.00 94.88 84 SER A O 1
ATOM 688 N N . LYS A 1 85 ? 3.817 -0.808 16.288 1.00 97.19 85 LYS A N 1
ATOM 689 C CA . LYS A 1 85 ? 4.891 0.189 16.320 1.00 97.19 85 LYS A CA 1
ATOM 690 C C . LYS A 1 85 ? 6.240 -0.408 15.909 1.00 97.19 85 LYS A C 1
ATOM 692 O O . LYS A 1 85 ? 6.997 0.241 15.188 1.00 97.19 85 LYS A O 1
ATOM 697 N N . GLU A 1 86 ? 6.542 -1.629 16.342 1.00 97.06 86 GLU A N 1
ATOM 698 C CA . GLU A 1 86 ? 7.778 -2.315 15.961 1.00 97.06 86 GLU A CA 1
ATOM 699 C C . GLU A 1 86 ? 7.810 -2.664 14.465 1.00 97.06 86 GLU A C 1
ATOM 701 O O . GLU A 1 86 ? 8.815 -2.414 13.797 1.00 97.06 86 GLU A O 1
ATOM 706 N N . GLU A 1 87 ? 6.705 -3.167 13.912 1.00 96.31 87 GLU A N 1
ATOM 707 C CA . GLU A 1 87 ? 6.603 -3.467 12.478 1.00 96.31 87 GLU A CA 1
ATOM 708 C C . GLU A 1 87 ? 6.758 -2.209 11.610 1.00 96.31 87 GLU A C 1
ATOM 710 O O . GLU A 1 87 ? 7.495 -2.226 10.623 1.00 96.31 87 GLU A O 1
ATOM 715 N N . ILE A 1 88 ? 6.167 -1.081 12.021 1.00 95.44 88 ILE A N 1
ATOM 716 C CA . ILE A 1 88 ? 6.362 0.216 11.351 1.00 95.44 88 ILE A CA 1
ATOM 717 C C . ILE A 1 88 ? 7.843 0.618 11.353 1.00 95.44 88 ILE A C 1
ATOM 719 O O . ILE A 1 88 ? 8.359 1.093 10.339 1.00 95.44 88 ILE A O 1
ATOM 723 N N . SER A 1 89 ? 8.555 0.401 12.461 1.00 96.69 89 SER A N 1
ATOM 724 C CA . SER A 1 89 ? 9.995 0.672 12.535 1.00 96.69 89 SER A CA 1
ATOM 725 C C . SER A 1 89 ? 10.789 -0.187 11.539 1.00 96.69 89 SER A C 1
ATOM 727 O O . SER A 1 89 ? 11.622 0.335 10.797 1.00 96.69 89 SER A O 1
ATOM 729 N N . LYS A 1 90 ? 10.485 -1.490 11.442 1.00 97.69 90 LYS A N 1
ATOM 730 C CA . LYS A 1 90 ? 11.133 -2.405 10.481 1.00 97.69 90 LYS A CA 1
ATOM 731 C C . LYS A 1 90 ? 10.871 -1.995 9.033 1.00 97.69 90 LYS A C 1
ATOM 733 O O . LYS A 1 90 ? 11.797 -1.977 8.225 1.00 97.69 90 LYS A O 1
ATOM 738 N N . LEU A 1 91 ? 9.625 -1.648 8.707 1.00 96.94 91 LEU A N 1
ATOM 739 C CA . LEU A 1 91 ? 9.249 -1.169 7.375 1.00 96.94 91 LEU A CA 1
ATOM 740 C C . LEU A 1 91 ? 9.949 0.147 7.026 1.00 96.94 91 LEU A C 1
ATOM 742 O O . LEU A 1 91 ? 10.418 0.306 5.904 1.00 96.94 91 LEU A O 1
ATOM 746 N N . THR A 1 92 ? 10.098 1.051 7.995 1.00 97.00 92 THR A N 1
ATOM 747 C CA . THR A 1 92 ? 10.802 2.327 7.800 1.00 97.00 92 THR A CA 1
ATOM 748 C C . THR A 1 92 ? 12.276 2.107 7.445 1.00 97.00 92 THR A C 1
ATOM 750 O O . THR A 1 92 ? 12.802 2.767 6.551 1.00 97.00 92 THR A O 1
ATOM 753 N N . ILE A 1 93 ? 12.947 1.151 8.099 1.00 97.38 93 ILE A N 1
ATOM 754 C CA . ILE A 1 93 ? 14.337 0.785 7.777 1.00 97.38 93 ILE A CA 1
ATOM 755 C C . ILE A 1 93 ? 14.430 0.237 6.347 1.00 97.38 93 ILE A C 1
ATOM 757 O O . ILE A 1 93 ? 15.233 0.739 5.562 1.00 97.38 93 ILE A O 1
ATOM 761 N N . LYS A 1 94 ? 13.564 -0.716 5.978 1.00 97.69 94 LYS A N 1
ATOM 762 C CA . LYS A 1 94 ? 13.527 -1.282 4.617 1.00 97.69 94 LYS A CA 1
ATOM 763 C C . LYS A 1 94 ? 13.258 -0.222 3.548 1.00 97.69 94 LYS A C 1
ATOM 765 O O . LYS A 1 94 ? 13.889 -0.234 2.496 1.00 97.69 94 LYS A O 1
ATOM 770 N N . LEU A 1 95 ? 12.351 0.717 3.817 1.00 97.12 95 LEU A N 1
ATOM 771 C CA . LEU A 1 95 ? 12.059 1.819 2.902 1.00 97.12 95 LEU A CA 1
ATOM 772 C C . LEU A 1 95 ? 13.304 2.682 2.657 1.00 97.12 95 LEU A C 1
ATOM 774 O O . LEU A 1 95 ? 13.618 3.004 1.513 1.00 97.12 95 LEU A O 1
ATOM 778 N N . ASN A 1 96 ? 14.053 3.005 3.712 1.00 96.56 96 ASN A N 1
ATOM 779 C CA . ASN A 1 96 ? 15.290 3.774 3.587 1.00 96.56 96 ASN A CA 1
ATOM 780 C C . ASN A 1 96 ? 16.367 3.023 2.783 1.00 96.56 96 ASN A C 1
ATOM 782 O O . ASN A 1 96 ? 17.083 3.640 1.992 1.00 96.56 96 ASN A O 1
ATOM 786 N N . GLU A 1 97 ? 16.463 1.700 2.935 1.00 97.62 97 GLU A N 1
ATOM 787 C CA . GLU A 1 97 ? 17.362 0.862 2.130 1.00 97.62 97 GLU A CA 1
ATOM 788 C C . GLU A 1 97 ? 16.995 0.905 0.639 1.00 97.62 97 GLU A C 1
ATOM 790 O O . GLU A 1 97 ? 17.869 1.107 -0.207 1.00 97.62 97 GLU A O 1
ATOM 795 N N . VAL A 1 98 ? 15.703 0.793 0.312 1.00 96.88 98 VAL A N 1
ATOM 796 C CA . VAL A 1 98 ? 15.206 0.884 -1.072 1.00 96.88 98 VAL A CA 1
ATOM 797 C C . VAL A 1 98 ? 15.475 2.264 -1.671 1.00 96.88 98 VAL A C 1
ATOM 799 O O . VAL A 1 98 ? 15.928 2.363 -2.813 1.00 96.88 98 VAL A O 1
ATOM 802 N N . ILE A 1 99 ? 15.255 3.337 -0.907 1.00 96.38 99 ILE A N 1
ATOM 803 C CA . ILE A 1 99 ? 15.552 4.708 -1.347 1.00 96.38 99 ILE A CA 1
ATOM 804 C C . ILE A 1 99 ? 17.046 4.855 -1.668 1.00 96.38 99 ILE A C 1
ATOM 806 O O . ILE A 1 99 ? 17.402 5.384 -2.724 1.00 96.38 99 ILE A O 1
ATOM 810 N N . SER A 1 100 ? 17.923 4.350 -0.797 1.00 96.31 100 SER A N 1
ATOM 811 C CA . SER A 1 100 ? 19.376 4.360 -1.008 1.00 96.31 100 SER A CA 1
ATOM 812 C C . SER A 1 100 ? 19.779 3.599 -2.277 1.00 96.31 100 SER A C 1
ATOM 814 O O . SER A 1 100 ? 20.527 4.116 -3.112 1.00 96.31 100 SER A O 1
ATOM 816 N N . TYR A 1 101 ? 19.218 2.404 -2.486 1.00 96.88 101 TYR A N 1
ATOM 817 C CA . TYR A 1 101 ? 19.466 1.613 -3.690 1.00 96.88 101 TYR A CA 1
ATOM 818 C C . TYR A 1 101 ? 19.017 2.334 -4.968 1.00 96.88 101 TYR A C 1
ATOM 820 O O . TYR A 1 101 ? 19.790 2.439 -5.920 1.00 96.88 101 TYR A O 1
ATOM 828 N N . ASN A 1 102 ? 17.803 2.889 -4.981 1.00 94.88 102 ASN A N 1
ATOM 829 C CA . ASN A 1 102 ? 17.275 3.627 -6.132 1.00 94.88 102 ASN A CA 1
ATOM 830 C C . ASN A 1 102 ? 18.088 4.888 -6.441 1.00 94.88 102 ASN A C 1
ATOM 832 O O . ASN A 1 102 ? 18.284 5.232 -7.609 1.00 94.88 102 ASN A O 1
ATOM 836 N N . THR A 1 103 ? 18.605 5.553 -5.407 1.00 96.50 103 THR A N 1
ATOM 837 C CA . THR A 1 103 ? 19.489 6.713 -5.566 1.00 96.50 103 THR A CA 1
ATOM 838 C C . THR A 1 103 ? 20.764 6.296 -6.294 1.00 96.50 103 THR A C 1
ATOM 840 O O . THR A 1 103 ? 21.104 6.874 -7.325 1.00 96.50 103 THR A O 1
ATOM 843 N N . LYS A 1 104 ? 21.397 5.202 -5.853 1.00 96.88 104 LYS A N 1
ATOM 844 C CA . LYS A 1 104 ? 22.595 4.653 -6.499 1.00 96.88 104 LYS A CA 1
ATOM 845 C C . LYS A 1 104 ? 22.346 4.205 -7.944 1.00 96.88 104 LYS A C 1
ATOM 847 O O . LYS A 1 104 ? 23.191 4.421 -8.807 1.00 96.88 104 LYS A O 1
ATOM 852 N N . GLN A 1 105 ? 21.193 3.598 -8.228 1.00 93.62 105 GLN A N 1
ATOM 853 C CA . GLN A 1 105 ? 20.814 3.235 -9.600 1.00 93.62 105 GLN A CA 1
ATOM 854 C C . GLN A 1 105 ? 20.658 4.467 -10.495 1.00 93.62 105 GLN A C 1
ATOM 856 O O . GLN A 1 105 ? 21.113 4.468 -11.636 1.00 93.62 105 GLN A O 1
ATOM 861 N N . THR A 1 106 ? 20.071 5.538 -9.963 1.00 94.81 106 THR A N 1
ATOM 862 C CA . THR A 1 106 ? 19.911 6.802 -10.691 1.00 94.81 106 THR A CA 1
ATOM 863 C C . THR A 1 106 ? 21.268 7.433 -11.010 1.00 94.81 106 THR A C 1
ATOM 865 O O . THR A 1 106 ? 21.491 7.886 -12.131 1.00 94.81 106 THR A O 1
ATOM 868 N N . GLU A 1 107 ? 22.206 7.417 -10.059 1.00 96.25 107 GLU A N 1
ATOM 869 C CA . GLU A 1 107 ? 23.580 7.889 -10.273 1.00 96.25 107 GLU A CA 1
ATOM 870 C C . GLU A 1 107 ? 24.302 7.086 -11.363 1.00 96.25 107 GLU A C 1
ATOM 872 O O . GLU A 1 107 ? 24.874 7.679 -12.279 1.00 96.25 107 GLU A O 1
ATOM 877 N N . LEU A 1 108 ? 24.211 5.751 -11.322 1.00 97.12 108 LEU A N 1
ATOM 878 C CA . LEU A 1 108 ? 24.795 4.874 -12.343 1.00 97.12 108 LEU A CA 1
ATOM 879 C C . LEU A 1 108 ? 24.202 5.132 -13.731 1.00 97.12 108 LEU A C 1
ATOM 881 O O . LEU A 1 108 ? 24.938 5.196 -14.715 1.00 97.12 108 LEU A O 1
ATOM 885 N N . PHE A 1 109 ? 22.883 5.311 -13.819 1.00 94.19 109 PHE A N 1
ATOM 886 C CA . PHE A 1 109 ? 22.212 5.610 -15.082 1.00 94.19 109 PHE A CA 1
ATOM 887 C C . PHE A 1 109 ? 22.679 6.947 -15.672 1.00 94.19 109 PHE A C 1
ATOM 889 O O . PHE A 1 109 ? 22.958 7.040 -16.870 1.00 94.19 109 PHE A O 1
ATOM 896 N N . ASN A 1 110 ? 22.829 7.971 -14.830 1.00 95.31 110 ASN A N 1
ATOM 897 C CA . ASN A 1 110 ? 23.336 9.274 -15.253 1.00 95.31 110 ASN A CA 1
ATOM 898 C C . ASN A 1 110 ? 24.791 9.191 -15.738 1.00 95.31 110 ASN A C 1
ATOM 900 O O . ASN A 1 110 ? 25.124 9.771 -16.772 1.00 95.31 110 ASN A O 1
ATOM 904 N N . GLU A 1 111 ? 25.650 8.444 -15.037 1.00 97.19 111 GLU A N 1
ATOM 905 C CA . GLU A 1 111 ? 27.041 8.230 -15.453 1.00 97.19 111 GLU A CA 1
ATOM 906 C C . GLU A 1 111 ? 27.120 7.505 -16.804 1.00 97.19 111 GLU A C 1
ATOM 908 O O . GLU A 1 111 ? 27.903 7.887 -17.679 1.00 97.19 111 GLU A O 1
ATOM 913 N N . LEU A 1 112 ? 26.288 6.479 -16.996 1.00 96.12 112 LEU A N 1
ATOM 914 C CA . LEU A 1 112 ? 26.252 5.701 -18.230 1.00 96.12 112 LEU A CA 1
ATOM 915 C C . LEU A 1 112 ? 25.758 6.545 -19.410 1.00 96.12 112 LEU A C 1
ATOM 917 O O . LEU A 1 112 ? 26.373 6.520 -20.474 1.00 96.12 112 LEU A O 1
ATOM 921 N N . THR A 1 113 ? 24.725 7.361 -19.188 1.00 95.19 113 THR A N 1
ATOM 922 C CA . THR A 1 113 ? 24.204 8.312 -20.183 1.00 95.19 113 THR A CA 1
ATOM 923 C C . THR A 1 113 ? 25.280 9.319 -20.595 1.00 95.19 113 THR A C 1
ATOM 925 O O . THR A 1 113 ? 25.501 9.548 -21.783 1.00 95.19 113 THR A O 1
ATOM 928 N N . TYR A 1 114 ? 26.013 9.880 -19.626 1.00 95.94 114 TYR A N 1
ATOM 929 C CA . TYR A 1 114 ? 27.108 10.808 -19.910 1.00 95.94 114 TYR A CA 1
ATOM 930 C C . TYR A 1 114 ? 28.221 10.155 -20.743 1.00 95.94 114 TYR A C 1
ATOM 932 O O . TYR A 1 114 ? 28.685 10.736 -21.726 1.00 95.94 114 TYR A O 1
ATOM 940 N N . LYS A 1 115 ? 28.631 8.932 -20.381 1.00 96.38 115 LYS A N 1
ATOM 941 C CA . LYS A 1 115 ? 29.643 8.167 -21.128 1.00 96.38 115 LYS A CA 1
ATOM 942 C C . LYS A 1 115 ? 29.184 7.832 -22.545 1.00 96.38 115 LYS A C 1
ATOM 944 O O . LYS A 1 115 ? 29.984 7.910 -23.477 1.00 96.38 115 LYS A O 1
ATOM 949 N N . GLU A 1 116 ? 27.915 7.477 -22.720 1.00 96.00 116 GLU A N 1
ATOM 950 C CA . GLU A 1 116 ? 27.336 7.201 -24.033 1.00 96.00 116 GLU A CA 1
ATOM 951 C C . GLU A 1 116 ? 27.366 8.449 -24.929 1.00 96.00 116 GLU A C 1
ATOM 953 O O . GLU A 1 116 ? 27.791 8.377 -26.085 1.00 96.00 116 GLU A O 1
ATOM 958 N N . ASP A 1 117 ? 26.979 9.607 -24.393 1.00 95.25 117 ASP A N 1
ATOM 959 C CA . ASP A 1 117 ? 26.991 10.873 -25.127 1.00 95.25 117 ASP A CA 1
ATOM 960 C C . ASP A 1 117 ? 28.406 11.336 -25.489 1.00 95.25 117 ASP A C 1
ATOM 962 O O . ASP A 1 117 ? 28.631 11.833 -26.600 1.00 95.25 117 ASP A O 1
ATOM 966 N N . ASP A 1 118 ? 29.374 11.157 -24.589 1.00 96.25 118 ASP A N 1
ATOM 967 C CA . ASP A 1 118 ? 30.781 11.437 -24.880 1.00 96.25 118 ASP A CA 1
ATOM 968 C C . ASP A 1 118 ? 31.306 10.530 -26.002 1.00 96.25 118 ASP A C 1
ATOM 970 O O . ASP A 1 118 ? 31.879 11.003 -26.989 1.00 96.25 118 ASP A O 1
ATOM 974 N N . HIS A 1 119 ? 31.007 9.230 -25.931 1.00 96.12 119 HIS A N 1
ATOM 975 C CA . HIS A 1 119 ? 31.391 8.287 -26.973 1.00 96.12 119 HIS A CA 1
ATOM 976 C C . HIS A 1 119 ? 30.769 8.646 -28.330 1.00 96.12 119 HIS A C 1
ATOM 978 O O . HIS A 1 119 ? 31.476 8.692 -29.341 1.00 96.12 119 HIS A O 1
ATOM 984 N N . LYS A 1 120 ? 29.475 8.994 -28.365 1.00 96.44 120 LYS A N 1
ATOM 985 C CA . LYS A 1 120 ? 28.799 9.470 -29.583 1.00 96.44 120 LYS A CA 1
ATOM 986 C C . LYS A 1 120 ? 29.492 10.699 -30.168 1.00 96.44 120 LYS A C 1
ATOM 988 O O . LYS A 1 120 ? 29.725 10.746 -31.378 1.00 96.44 120 LYS A O 1
ATOM 993 N N . LYS A 1 121 ? 29.866 11.683 -29.342 1.00 96.62 121 LYS A N 1
ATOM 994 C CA . LYS A 1 121 ? 30.604 12.877 -29.798 1.00 96.62 121 LYS A CA 1
ATOM 995 C C . LYS A 1 121 ? 31.961 12.514 -30.397 1.00 96.62 121 LYS A C 1
ATOM 997 O O . LYS A 1 121 ? 32.310 13.035 -31.460 1.00 96.62 121 LYS A O 1
ATOM 1002 N N . ASN A 1 122 ? 32.695 11.605 -29.763 1.00 96.62 122 ASN A N 1
ATOM 1003 C CA . ASN A 1 122 ? 34.002 11.152 -30.237 1.00 96.62 122 ASN A CA 1
ATOM 1004 C C . ASN A 1 122 ? 33.893 10.424 -31.588 1.00 96.62 122 ASN A C 1
ATOM 1006 O O . ASN A 1 122 ? 34.649 10.717 -32.521 1.00 96.62 122 ASN A O 1
ATOM 1010 N N . VAL A 1 123 ? 32.894 9.550 -31.744 1.00 96.50 123 VAL A N 1
ATOM 1011 C CA . VAL A 1 123 ? 32.609 8.856 -33.011 1.00 96.50 123 VAL A CA 1
ATOM 1012 C C . VAL A 1 123 ? 32.216 9.848 -34.108 1.00 96.50 123 VAL A C 1
ATOM 1014 O O . VAL A 1 123 ? 32.787 9.813 -35.198 1.00 96.50 123 VAL A O 1
ATOM 1017 N N . ILE A 1 124 ? 31.301 10.784 -33.828 1.00 97.12 124 ILE A N 1
ATOM 1018 C CA . ILE A 1 124 ? 30.888 11.818 -34.793 1.00 97.12 124 ILE A CA 1
ATOM 1019 C C . ILE A 1 124 ? 32.088 12.659 -35.240 1.00 97.12 124 ILE A C 1
ATOM 1021 O O . ILE A 1 124 ? 32.225 12.962 -36.427 1.00 97.12 124 ILE A O 1
ATOM 1025 N N . THR A 1 125 ? 32.963 13.035 -34.308 1.00 96.62 125 THR A N 1
ATOM 1026 C CA . THR A 1 125 ? 34.173 13.814 -34.606 1.00 96.62 125 THR A CA 1
ATOM 1027 C C . THR A 1 125 ? 35.118 13.033 -35.516 1.00 96.62 125 THR A C 1
ATOM 1029 O O . THR A 1 125 ? 35.592 13.572 -36.516 1.00 96.62 125 THR A O 1
ATOM 1032 N N . SER A 1 126 ? 35.310 11.743 -35.237 1.00 96.94 126 SER A N 1
ATOM 1033 C CA . SER A 1 126 ? 36.142 10.853 -36.053 1.00 96.94 126 SER A CA 1
ATOM 1034 C C . SER A 1 126 ? 35.586 10.688 -37.473 1.00 96.94 126 SER A C 1
ATOM 1036 O O . SER A 1 126 ? 36.318 10.844 -38.449 1.00 96.94 126 SER A O 1
ATOM 1038 N N . ILE A 1 127 ? 34.272 10.466 -37.613 1.00 96.69 127 ILE A N 1
ATOM 1039 C CA . ILE A 1 127 ? 33.599 10.366 -38.919 1.00 96.69 127 ILE A CA 1
ATOM 1040 C C . ILE A 1 127 ? 33.769 11.661 -39.721 1.00 96.69 127 ILE A C 1
ATOM 1042 O O . ILE A 1 127 ? 34.083 11.610 -40.910 1.00 96.69 127 ILE A O 1
ATOM 1046 N N . LYS A 1 128 ? 33.599 12.828 -39.085 1.00 96.38 128 LYS A N 1
ATOM 1047 C CA . LYS A 1 128 ? 33.802 14.128 -39.744 1.00 96.38 128 LYS A CA 1
ATOM 1048 C C . LYS A 1 128 ? 35.238 14.298 -40.249 1.00 96.38 128 LYS A C 1
ATOM 1050 O O . LYS A 1 128 ? 35.423 14.810 -41.352 1.00 96.38 128 LYS A O 1
ATOM 1055 N N . GLY A 1 129 ? 36.229 13.852 -39.475 1.00 96.50 129 GLY A N 1
ATOM 1056 C CA . GLY A 1 129 ? 37.637 13.844 -39.885 1.00 96.50 129 GLY A CA 1
ATOM 1057 C C . GLY A 1 129 ? 37.862 13.011 -41.148 1.00 96.50 129 GLY A C 1
ATOM 1058 O O . GLY A 1 129 ? 38.344 13.529 -42.154 1.00 96.50 129 GLY A O 1
ATOM 1059 N N . LEU A 1 130 ? 37.394 11.761 -41.145 1.00 96.62 130 LEU A N 1
ATOM 1060 C CA . LEU A 1 130 ? 37.506 10.857 -42.297 1.00 96.62 130 LEU A CA 1
ATOM 1061 C C . LEU A 1 130 ? 36.776 11.388 -43.541 1.00 96.62 130 LEU A C 1
ATOM 1063 O O . LEU A 1 130 ? 37.286 11.301 -44.658 1.00 96.62 130 LEU A O 1
ATOM 1067 N N . GLN A 1 131 ? 35.594 11.987 -43.373 1.00 95.88 131 GLN A N 1
ATOM 1068 C CA . GLN A 1 131 ? 34.862 12.618 -44.477 1.00 95.88 131 GLN A CA 1
ATOM 1069 C C . GLN A 1 131 ? 35.640 13.783 -45.099 1.00 95.88 131 GLN A C 1
ATOM 1071 O O . GLN A 1 131 ? 35.610 13.967 -46.320 1.00 95.88 131 GLN A O 1
ATOM 1076 N N . HIS A 1 132 ? 36.328 14.577 -44.277 1.00 94.88 132 HIS A N 1
ATOM 1077 C CA . HIS A 1 132 ? 37.166 15.671 -44.751 1.00 94.88 132 HIS A CA 1
ATOM 1078 C C . HIS A 1 132 ? 38.377 15.151 -45.541 1.00 94.88 132 HIS A C 1
ATOM 1080 O O . HIS A 1 132 ? 38.645 15.640 -46.640 1.00 94.88 132 HIS A O 1
ATOM 1086 N N . GLU A 1 133 ? 39.059 14.120 -45.038 1.00 96.19 133 GLU A N 1
ATOM 1087 C CA . GLU A 1 133 ? 40.171 13.464 -45.737 1.00 96.19 133 GLU A CA 1
ATOM 1088 C C . GLU A 1 133 ? 39.741 12.879 -47.087 1.00 96.19 133 GLU A C 1
ATOM 1090 O O . GLU A 1 133 ? 40.376 13.148 -48.112 1.00 96.19 133 GLU A O 1
ATOM 1095 N N . LEU A 1 134 ? 38.615 12.160 -47.121 1.00 94.88 134 LEU A N 1
ATOM 1096 C CA . LEU A 1 134 ? 38.065 11.593 -48.352 1.00 94.88 134 LEU A CA 1
ATOM 1097 C C . LEU A 1 134 ? 37.757 12.683 -49.385 1.00 94.88 134 LEU A C 1
ATOM 1099 O O . LEU A 1 134 ? 38.126 12.552 -50.553 1.00 94.88 134 LEU A O 1
ATOM 1103 N N . ARG A 1 135 ? 37.127 13.786 -48.960 1.00 94.94 135 ARG A N 1
ATOM 1104 C CA . ARG A 1 135 ? 36.806 14.917 -49.842 1.00 94.94 135 ARG A CA 1
ATOM 1105 C C . ARG A 1 135 ? 38.065 15.561 -50.424 1.00 94.94 135 ARG A C 1
ATOM 1107 O O . ARG A 1 135 ? 38.072 15.940 -51.595 1.00 94.94 135 ARG A O 1
ATOM 1114 N N . ASN A 1 136 ? 39.131 15.675 -49.637 1.00 93.75 136 ASN A N 1
ATOM 1115 C CA . ASN A 1 136 ? 40.403 16.224 -50.110 1.00 93.75 136 ASN A CA 1
ATOM 1116 C C . ASN A 1 136 ? 41.092 15.286 -51.106 1.00 93.75 136 ASN A C 1
ATOM 1118 O O . ASN A 1 136 ? 41.573 15.745 -52.143 1.00 93.75 136 ASN A O 1
ATOM 1122 N N . SER A 1 137 ? 41.067 13.977 -50.846 1.00 94.12 137 SER A N 1
ATOM 1123 C CA . SER A 1 137 ? 41.574 12.966 -51.779 1.00 94.12 137 SER A CA 1
ATOM 1124 C C . SER A 1 137 ? 40.809 12.988 -53.109 1.00 94.12 137 SER A C 1
ATOM 1126 O O . SER A 1 137 ? 41.417 13.059 -54.177 1.00 94.12 137 SER A O 1
ATOM 1128 N N . GLN A 1 138 ? 39.473 13.059 -53.064 1.00 92.81 138 GLN A N 1
ATOM 1129 C CA . GLN A 1 138 ? 38.630 13.207 -54.256 1.00 92.81 138 GLN A CA 1
ATOM 1130 C C . GLN A 1 138 ? 38.960 14.478 -55.049 1.00 92.81 138 GLN A C 1
ATOM 1132 O O . GLN A 1 138 ? 39.079 14.418 -56.269 1.00 92.81 138 GLN A O 1
ATOM 1137 N N . ARG A 1 139 ? 39.164 15.622 -54.380 1.00 92.94 139 ARG A N 1
ATOM 1138 C CA . ARG A 1 139 ? 39.589 16.866 -55.049 1.00 92.94 139 ARG A CA 1
ATOM 1139 C C . ARG A 1 139 ? 40.933 16.709 -55.760 1.00 92.94 139 ARG A C 1
ATOM 1141 O O . ARG A 1 139 ? 41.058 17.140 -56.902 1.00 92.94 139 ARG A O 1
ATOM 1148 N N . CYS A 1 140 ? 41.913 16.081 -55.110 1.00 91.19 140 CYS A N 1
ATOM 1149 C CA . CYS A 1 140 ? 43.220 15.817 -55.713 1.00 91.19 140 CYS A CA 1
ATOM 1150 C C . CYS A 1 140 ? 43.095 14.913 -56.948 1.00 91.19 140 CYS A C 1
ATOM 1152 O O . CYS A 1 140 ? 43.666 15.214 -57.995 1.00 91.19 140 CYS A O 1
ATOM 1154 N N . ASN A 1 141 ? 42.301 13.846 -56.851 1.00 90.81 141 ASN A N 1
ATOM 1155 C CA . ASN A 1 141 ? 42.064 12.933 -57.967 1.00 90.81 141 ASN A CA 1
ATOM 1156 C C . ASN A 1 141 ? 41.353 13.628 -59.135 1.00 90.81 141 ASN A C 1
ATOM 1158 O O . ASN A 1 141 ? 41.769 13.461 -60.277 1.00 90.81 141 ASN A O 1
ATOM 1162 N N . ASN A 1 142 ? 40.346 14.458 -58.861 1.00 91.25 142 ASN A N 1
ATOM 1163 C CA . ASN A 1 142 ? 39.649 15.221 -59.897 1.00 91.25 142 ASN A CA 1
ATOM 1164 C C . ASN A 1 142 ? 40.578 16.222 -60.596 1.00 91.25 142 ASN A C 1
ATOM 1166 O O . ASN A 1 142 ? 40.498 16.367 -61.811 1.00 91.25 142 ASN A O 1
ATOM 1170 N N . SER A 1 143 ? 41.485 16.874 -59.857 1.00 90.94 143 SER A N 1
ATOM 1171 C CA . SER A 1 143 ? 42.509 17.744 -60.453 1.00 90.94 143 SER A CA 1
ATOM 1172 C C . SER A 1 143 ? 43.400 16.964 -61.416 1.00 90.94 143 SER A C 1
ATOM 1174 O O . SER A 1 143 ? 43.534 17.359 -62.568 1.00 90.94 143 SER A O 1
ATOM 1176 N N . LYS A 1 144 ? 43.932 15.814 -60.979 1.00 90.38 144 LYS A N 1
ATOM 1177 C CA . LYS A 1 144 ? 44.756 14.940 -61.830 1.00 90.38 144 LYS A CA 1
ATOM 1178 C C . LYS A 1 144 ? 43.999 14.463 -63.069 1.00 90.38 144 LYS A C 1
ATOM 1180 O O . LYS A 1 144 ? 44.586 14.355 -64.138 1.00 90.38 144 LYS A O 1
ATOM 1185 N N . MET A 1 145 ? 42.707 14.166 -62.934 1.00 85.00 145 MET A N 1
ATOM 1186 C CA . MET A 1 145 ? 41.894 13.731 -64.066 1.00 85.00 145 MET A CA 1
ATOM 1187 C C . MET A 1 145 ? 41.656 14.864 -65.070 1.00 85.00 145 MET A C 1
ATOM 1189 O O . MET A 1 145 ? 41.753 14.637 -66.271 1.00 85.00 145 MET A O 1
ATOM 1193 N N . ASN A 1 146 ? 41.441 16.092 -64.595 1.00 86.56 146 ASN A N 1
ATOM 1194 C CA . ASN A 1 146 ? 41.354 17.271 -65.457 1.00 86.56 146 ASN A CA 1
ATOM 1195 C C . ASN A 1 146 ? 42.671 17.515 -66.220 1.00 86.56 146 ASN A C 1
ATOM 1197 O O . ASN A 1 146 ? 42.647 17.824 -67.409 1.00 86.56 146 ASN A O 1
ATOM 1201 N N . ASP A 1 147 ? 43.822 17.304 -65.573 1.00 86.81 147 ASP A N 1
ATOM 1202 C CA . ASP A 1 147 ? 45.128 17.388 -66.240 1.00 86.81 147 ASP A CA 1
ATOM 1203 C C . ASP A 1 147 ? 45.253 16.335 -67.362 1.00 86.81 147 ASP A C 1
ATOM 1205 O O . ASP A 1 147 ? 45.734 16.633 -68.456 1.00 86.81 147 ASP A O 1
ATOM 1209 N N . ILE A 1 148 ? 44.757 15.111 -67.134 1.00 85.62 148 ILE A N 1
ATOM 1210 C CA . ILE A 1 148 ? 44.718 14.044 -68.149 1.00 85.62 148 ILE A CA 1
ATOM 1211 C C . ILE A 1 148 ? 43.770 14.401 -69.304 1.00 85.62 148 ILE A C 1
ATOM 1213 O O . ILE A 1 148 ? 44.125 14.199 -70.465 1.00 85.62 148 ILE A O 1
ATOM 1217 N N . GLU A 1 149 ? 42.586 14.951 -69.023 1.00 80.12 149 GLU A N 1
ATOM 1218 C CA . GLU A 1 149 ? 41.642 15.390 -70.062 1.00 80.12 149 GLU A CA 1
ATOM 1219 C C . GLU A 1 149 ? 42.223 16.509 -70.933 1.00 80.12 149 GLU A C 1
ATOM 1221 O O . GLU A 1 149 ? 42.051 16.501 -72.155 1.00 80.12 149 GLU A O 1
ATOM 1226 N N . GLN A 1 150 ? 42.965 17.445 -70.336 1.00 78.44 150 GLN A N 1
ATOM 1227 C CA . GLN A 1 150 ? 43.677 18.474 -71.092 1.00 78.44 150 GLN A CA 1
ATOM 1228 C C . GLN A 1 150 ? 44.749 17.869 -72.003 1.00 78.44 150 GLN A C 1
ATOM 1230 O O . GLN A 1 150 ? 44.832 18.251 -73.169 1.00 78.44 150 GLN A O 1
ATOM 1235 N N . LEU A 1 151 ? 45.514 16.882 -71.523 1.00 77.00 151 LEU A N 1
ATOM 1236 C CA . LEU A 1 151 ? 46.496 16.170 -72.348 1.00 77.00 151 LEU A CA 1
ATOM 1237 C C . LEU A 1 151 ? 45.839 15.394 -73.501 1.00 77.00 151 LEU A C 1
ATOM 1239 O O . LEU A 1 151 ? 46.341 15.425 -74.625 1.00 77.00 151 LEU A O 1
ATOM 1243 N N . LEU A 1 152 ? 44.695 14.747 -73.260 1.00 72.12 152 LEU A N 1
ATOM 1244 C CA . LEU A 1 152 ? 43.932 14.037 -74.292 1.00 72.12 152 LEU A CA 1
ATOM 1245 C C . LEU A 1 152 ? 43.376 14.979 -75.371 1.00 72.12 152 LEU A C 1
ATOM 1247 O O . LEU A 1 152 ? 43.317 14.597 -76.538 1.00 72.12 152 LEU A O 1
ATOM 1251 N N . ASN A 1 153 ? 43.015 16.214 -75.013 1.00 70.44 153 ASN A N 1
ATOM 1252 C CA . ASN A 1 153 ? 42.536 17.221 -75.964 1.00 70.44 153 ASN A CA 1
ATOM 1253 C C . ASN A 1 153 ? 43.643 17.821 -76.852 1.00 70.44 153 ASN A C 1
ATOM 1255 O O . ASN A 1 153 ? 43.329 18.397 -77.893 1.00 70.44 153 ASN A O 1
ATOM 1259 N N . ILE A 1 154 ? 44.919 17.680 -76.476 1.00 72.50 154 ILE A N 1
ATOM 1260 C CA . ILE A 1 154 ? 46.075 18.138 -77.271 1.00 72.50 154 ILE A CA 1
ATOM 1261 C C . ILE A 1 154 ? 46.503 17.073 -78.304 1.00 72.50 154 ILE A C 1
ATOM 1263 O O . ILE A 1 154 ? 47.192 17.387 -79.277 1.00 72.50 154 ILE A O 1
ATOM 1267 N N . LEU A 1 155 ? 46.075 15.815 -78.145 1.00 60.44 155 LEU A N 1
ATOM 1268 C CA . LEU A 1 155 ? 46.395 14.741 -79.088 1.00 60.44 155 LEU A CA 1
ATOM 1269 C C . LEU A 1 155 ? 45.584 14.868 -80.399 1.00 60.44 155 LEU A C 1
ATOM 1271 O O . LEU A 1 155 ? 44.384 15.156 -80.359 1.00 60.44 155 LEU A O 1
ATOM 1275 N N . PRO A 1 156 ? 46.186 14.612 -81.580 1.00 50.84 156 PRO A N 1
ATOM 1276 C CA . PRO A 1 156 ? 45.471 14.653 -82.854 1.00 50.84 156 PRO A CA 1
ATOM 1277 C C . PRO A 1 156 ? 44.336 13.620 -82.884 1.00 50.84 156 PRO A C 1
ATOM 1279 O O . PRO A 1 156 ? 44.573 12.417 -82.752 1.00 50.84 156 PRO A O 1
ATOM 1282 N N . ARG A 1 157 ? 43.092 14.073 -83.091 1.00 47.00 157 ARG A N 1
ATOM 1283 C CA . ARG A 1 157 ? 41.925 13.192 -83.255 1.00 47.00 157 ARG A CA 1
ATOM 1284 C C . ARG A 1 157 ? 42.054 12.377 -84.544 1.00 47.00 157 ARG A C 1
ATOM 1286 O O . ARG A 1 157 ? 41.707 12.855 -85.624 1.00 47.00 157 ARG A O 1
ATOM 1293 N N . MET A 1 158 ? 42.505 11.129 -84.436 1.00 41.81 158 MET A N 1
ATOM 1294 C CA . MET A 1 158 ? 42.332 10.154 -85.512 1.00 41.81 158 MET A CA 1
ATOM 1295 C C . MET A 1 158 ? 40.847 9.799 -85.615 1.00 41.81 158 MET A C 1
ATOM 1297 O O . MET A 1 158 ? 40.263 9.202 -84.715 1.00 41.81 158 MET A O 1
ATOM 1301 N N . SER A 1 159 ? 40.223 10.224 -86.710 1.00 38.53 159 SER A N 1
ATOM 1302 C CA . SER A 1 159 ? 38.817 9.956 -86.995 1.00 38.53 159 SER A CA 1
ATOM 1303 C C . SER A 1 159 ? 38.646 8.499 -87.417 1.00 38.53 159 SER A C 1
ATOM 1305 O O . SER A 1 159 ? 39.185 8.088 -88.440 1.00 38.53 159 SER A O 1
ATOM 1307 N N . THR A 1 160 ? 37.861 7.729 -86.670 1.00 41.12 160 THR A N 1
ATOM 1308 C CA . THR A 1 160 ? 37.203 6.518 -87.182 1.00 41.12 160 THR A CA 1
ATOM 1309 C C . THR A 1 160 ? 35.747 6.514 -86.710 1.00 41.12 160 THR A C 1
ATOM 1311 O O . THR A 1 160 ? 35.503 6.682 -85.515 1.00 41.12 160 THR A O 1
ATOM 1314 N N . PRO A 1 161 ? 34.761 6.386 -87.617 1.00 42.12 161 PRO A N 1
ATOM 1315 C CA . PRO A 1 161 ? 33.356 6.350 -87.243 1.00 42.12 161 PRO A CA 1
ATOM 1316 C C . PRO A 1 161 ? 32.926 4.899 -87.021 1.00 42.12 161 PRO A C 1
ATOM 1318 O O . PRO A 1 161 ? 33.154 4.074 -87.897 1.00 42.12 161 PRO A O 1
ATOM 1321 N N . LEU A 1 162 ? 32.243 4.586 -85.916 1.00 30.23 162 LEU A N 1
ATOM 1322 C CA . LEU A 1 162 ? 31.228 3.532 -85.945 1.00 30.23 162 LEU A CA 1
ATOM 1323 C C . LEU A 1 162 ? 30.212 3.649 -84.794 1.00 30.23 162 LEU A C 1
ATOM 1325 O O . LEU A 1 162 ? 30.530 3.482 -83.623 1.00 30.23 162 LEU A O 1
ATOM 1329 N N . ASN A 1 163 ? 28.971 3.846 -85.233 1.00 33.84 163 ASN A N 1
ATOM 1330 C CA . ASN A 1 163 ? 27.731 3.243 -84.750 1.00 33.84 163 ASN A CA 1
ATOM 1331 C C . ASN A 1 163 ? 27.094 3.718 -83.429 1.00 33.84 163 ASN A C 1
ATOM 1333 O O . ASN A 1 163 ? 27.400 3.266 -82.330 1.00 33.84 163 ASN A O 1
ATOM 1337 N N . GLN A 1 164 ? 26.082 4.568 -83.609 1.00 38.38 164 GLN A N 1
ATOM 1338 C CA . GLN A 1 164 ? 24.961 4.772 -82.698 1.00 38.38 164 GLN A CA 1
ATOM 1339 C C . GLN A 1 164 ? 24.024 3.557 -82.782 1.00 38.38 164 GLN A C 1
ATOM 1341 O O . GLN A 1 164 ? 23.666 3.170 -83.892 1.00 38.38 164 GLN A O 1
ATOM 1346 N N . ASN A 1 165 ? 23.609 2.993 -81.641 1.00 35.12 165 ASN A N 1
ATOM 1347 C CA . ASN A 1 165 ? 22.219 2.613 -81.312 1.00 35.12 165 ASN A CA 1
ATOM 1348 C C . ASN A 1 165 ? 22.134 1.499 -80.256 1.00 35.12 165 ASN A C 1
ATOM 1350 O O . ASN A 1 165 ? 22.767 0.458 -80.403 1.00 35.12 165 ASN A O 1
ATOM 1354 N N . ALA A 1 166 ? 21.252 1.746 -79.276 1.00 32.59 166 ALA A N 1
ATOM 1355 C CA . ALA A 1 166 ? 20.555 0.859 -78.322 1.00 32.59 166 ALA A CA 1
ATOM 1356 C C . ALA A 1 166 ? 20.711 1.457 -76.907 1.00 32.59 166 ALA A C 1
ATOM 1358 O O . ALA A 1 166 ? 21.820 1.550 -76.404 1.00 32.59 166 ALA A O 1
ATOM 1359 N N . GLY A 1 167 ? 19.703 1.989 -76.213 1.00 32.59 167 GLY A N 1
ATOM 1360 C CA . GLY A 1 167 ? 18.275 1.683 -76.215 1.00 32.59 167 GLY A CA 1
ATOM 1361 C C . GLY A 1 167 ? 17.949 0.887 -74.952 1.00 32.59 167 GLY A C 1
ATOM 1362 O O . GLY A 1 167 ? 18.239 -0.295 -74.944 1.00 32.59 167 GLY A O 1
ATOM 1363 N N . THR A 1 168 ? 17.390 1.551 -73.927 1.00 31.06 168 THR A N 1
ATOM 1364 C CA . THR A 1 168 ? 16.557 1.054 -72.793 1.00 31.06 168 THR A CA 1
ATOM 1365 C C . THR A 1 168 ? 16.531 2.188 -71.748 1.00 31.06 168 THR A C 1
ATOM 1367 O O . THR A 1 168 ? 17.591 2.609 -71.309 1.00 31.06 168 THR A O 1
ATOM 1370 N N . GLY A 1 169 ? 15.436 2.823 -71.327 1.00 32.31 169 GLY A N 1
ATOM 1371 C CA . GLY A 1 169 ? 14.068 2.349 -71.164 1.00 32.31 169 GLY A CA 1
ATOM 1372 C C . GLY A 1 169 ? 13.838 1.916 -69.714 1.00 32.31 169 GLY A C 1
ATOM 1373 O O . GLY A 1 169 ? 13.860 0.720 -69.468 1.00 32.31 169 GLY A O 1
ATOM 1374 N N . ILE A 1 170 ? 13.620 2.854 -68.775 1.00 30.97 170 ILE A N 1
ATOM 1375 C CA . ILE A 1 170 ? 12.964 2.583 -67.476 1.00 30.97 170 ILE A CA 1
ATOM 1376 C C . ILE A 1 170 ? 12.065 3.784 -67.093 1.00 30.97 170 ILE A C 1
ATOM 1378 O O . ILE A 1 170 ? 12.522 4.923 -67.216 1.00 30.97 170 ILE A O 1
ATOM 1382 N N . PRO A 1 171 ? 10.804 3.567 -66.653 1.00 37.62 171 PRO A N 1
ATOM 1383 C CA . PRO A 1 171 ? 9.849 4.622 -66.328 1.00 37.62 171 PRO A CA 1
ATOM 1384 C C . PRO A 1 171 ? 9.959 5.135 -64.883 1.00 37.62 171 PRO A C 1
ATOM 1386 O O . PRO A 1 171 ? 10.406 4.448 -63.969 1.00 37.62 171 PRO A O 1
ATOM 1389 N N . ASN A 1 172 ? 9.474 6.363 -64.717 1.00 35.41 172 ASN A N 1
ATOM 1390 C CA . ASN A 1 172 ? 9.300 7.120 -63.479 1.00 35.41 172 ASN A CA 1
ATOM 1391 C C . ASN A 1 172 ? 8.454 6.356 -62.425 1.00 35.41 172 ASN A C 1
ATOM 1393 O O . ASN A 1 172 ? 7.422 5.793 -62.806 1.00 35.41 172 ASN A O 1
ATOM 1397 N N . PRO A 1 173 ? 8.791 6.360 -61.118 1.00 39.09 173 PRO A N 1
ATOM 1398 C CA . PRO A 1 173 ? 7.922 5.787 -60.098 1.00 39.09 173 PRO A CA 1
ATOM 1399 C C . PRO A 1 173 ? 6.754 6.722 -59.778 1.00 39.09 173 PRO A C 1
ATOM 1401 O O . PRO A 1 173 ? 6.908 7.930 -59.594 1.00 39.09 173 PRO A O 1
ATOM 1404 N N . GLN A 1 174 ? 5.579 6.108 -59.707 1.00 33.75 174 GLN A N 1
ATOM 1405 C CA . GLN A 1 174 ? 4.313 6.714 -59.343 1.00 33.75 174 GLN A CA 1
ATOM 1406 C C . GLN A 1 174 ? 4.267 7.162 -57.875 1.00 33.75 174 GLN A C 1
ATOM 1408 O O . GLN A 1 174 ? 4.888 6.580 -56.988 1.00 33.75 174 GLN A O 1
ATOM 1413 N N . VAL A 1 175 ? 3.459 8.201 -57.676 1.00 40.56 175 VAL A N 1
ATOM 1414 C CA . VAL A 1 175 ? 2.963 8.773 -56.423 1.00 40.56 175 VAL A CA 1
ATOM 1415 C C . VAL A 1 175 ? 2.368 7.681 -55.523 1.00 40.56 175 VAL A C 1
ATOM 1417 O O . VAL A 1 175 ? 1.505 6.930 -55.969 1.00 40.56 175 VAL A O 1
ATOM 1420 N N . ILE A 1 176 ? 2.803 7.611 -54.260 1.00 34.66 176 ILE A N 1
ATOM 1421 C CA . ILE A 1 176 ? 2.185 6.774 -53.219 1.00 34.66 176 ILE A CA 1
ATOM 1422 C C . ILE A 1 176 ? 1.777 7.665 -52.043 1.00 34.66 176 ILE A C 1
ATOM 1424 O O . ILE A 1 176 ? 2.576 8.449 -51.531 1.00 34.66 176 ILE A O 1
ATOM 1428 N N . ASP A 1 177 ? 0.515 7.504 -51.648 1.00 35.31 177 ASP A N 1
ATOM 1429 C CA . ASP A 1 177 ? -0.208 8.187 -50.578 1.00 35.31 177 ASP A CA 1
ATOM 1430 C C . ASP A 1 177 ? 0.560 8.293 -49.246 1.00 35.31 177 ASP A C 1
ATOM 1432 O O . ASP A 1 177 ? 1.119 7.329 -48.706 1.00 35.31 177 ASP A O 1
ATOM 1436 N N . ILE A 1 178 ? 0.544 9.504 -48.688 1.00 40.94 178 ILE A N 1
ATOM 1437 C CA . ILE A 1 178 ? 1.406 9.959 -47.586 1.00 40.94 178 ILE A CA 1
ATOM 1438 C C . ILE A 1 178 ? 0.863 9.585 -46.189 1.00 40.94 178 ILE A C 1
ATOM 1440 O O . ILE A 1 178 ? 1.615 9.599 -45.217 1.00 40.94 178 ILE A O 1
ATOM 1444 N N . GLU A 1 179 ? -0.396 9.163 -46.046 1.00 38.66 179 GLU A N 1
ATOM 1445 C CA . GLU A 1 179 ? -0.994 8.997 -44.705 1.00 38.66 179 GLU A CA 1
ATOM 1446 C C . GLU A 1 179 ? -0.879 7.587 -44.094 1.00 38.66 179 GLU A C 1
ATOM 1448 O O . GLU A 1 179 ? -0.846 7.452 -42.873 1.00 38.66 179 GLU A O 1
ATOM 1453 N N . ASN A 1 180 ? -0.713 6.526 -44.894 1.00 38.84 180 ASN A N 1
ATOM 1454 C CA . ASN A 1 180 ? -0.507 5.157 -44.374 1.00 38.84 180 ASN A CA 1
ATOM 1455 C C . ASN A 1 180 ? 0.973 4.730 -44.311 1.00 38.84 180 ASN A C 1
ATOM 1457 O O . ASN A 1 180 ? 1.306 3.678 -43.756 1.00 38.84 180 ASN A O 1
ATOM 1461 N N . SER A 1 181 ? 1.869 5.533 -44.883 1.00 38.44 181 SER A N 1
ATOM 1462 C CA . SER A 1 181 ? 3.300 5.248 -45.012 1.00 38.44 181 SER A CA 1
ATOM 1463 C C . SER A 1 181 ? 4.108 5.699 -43.790 1.00 38.44 181 SER A C 1
ATOM 1465 O O . SER A 1 181 ? 5.074 5.025 -43.437 1.00 38.44 181 SER A O 1
ATOM 1467 N N . GLN A 1 182 ? 3.682 6.740 -43.063 1.00 42.59 182 GLN A N 1
ATOM 1468 C CA . GLN A 1 182 ? 4.376 7.182 -41.843 1.00 42.59 182 GLN A CA 1
ATOM 1469 C C . GLN A 1 182 ? 4.293 6.153 -40.704 1.00 42.59 182 GLN A C 1
ATOM 1471 O O . GLN A 1 182 ? 5.299 5.876 -40.056 1.00 42.59 182 GLN A O 1
ATOM 1476 N N . LEU A 1 183 ? 3.148 5.484 -40.522 1.00 40.53 183 LEU A N 1
ATOM 1477 C CA . LEU A 1 183 ? 2.986 4.491 -39.451 1.00 40.53 183 LEU A CA 1
ATOM 1478 C C . LEU A 1 183 ? 3.725 3.172 -39.735 1.00 40.53 183 LEU A C 1
ATOM 1480 O O . LEU A 1 183 ? 4.227 2.537 -38.809 1.00 40.53 183 LEU A O 1
ATOM 1484 N N . LYS A 1 184 ? 3.832 2.766 -41.009 1.00 42.50 184 LYS A N 1
ATOM 1485 C CA . LYS A 1 184 ? 4.633 1.596 -41.414 1.00 42.50 184 LYS A CA 1
ATOM 1486 C C . LYS A 1 184 ? 6.134 1.886 -41.377 1.00 42.50 184 LYS A C 1
ATOM 1488 O O . LYS A 1 184 ? 6.889 1.041 -40.901 1.00 42.50 184 LYS A O 1
ATOM 1493 N N . ASN A 1 185 ? 6.561 3.074 -41.812 1.00 43.66 185 ASN A N 1
ATOM 1494 C CA . ASN A 1 185 ? 7.974 3.456 -41.805 1.00 43.66 185 ASN A CA 1
ATOM 1495 C C . ASN A 1 185 ? 8.524 3.617 -40.388 1.00 43.66 185 ASN A C 1
ATOM 1497 O O . ASN A 1 185 ? 9.640 3.185 -40.126 1.00 43.66 185 ASN A O 1
ATOM 1501 N N . GLU A 1 186 ? 7.737 4.157 -39.458 1.00 41.22 186 GLU A N 1
ATOM 1502 C CA . GLU A 1 186 ? 8.162 4.321 -38.066 1.00 41.22 186 GLU A CA 1
ATOM 1503 C C . GLU A 1 186 ? 8.129 3.030 -37.238 1.00 41.22 186 GLU A C 1
ATOM 1505 O O . GLU A 1 186 ? 8.829 2.934 -36.230 1.00 41.22 186 GLU A O 1
ATOM 1510 N N . PHE A 1 187 ? 7.327 2.039 -37.640 1.00 42.88 187 PHE A N 1
ATOM 1511 C CA . PHE A 1 187 ? 7.443 0.682 -37.108 1.00 42.88 187 PHE A CA 1
ATOM 1512 C C . PHE A 1 187 ? 8.705 0.009 -37.659 1.00 42.88 187 PHE A C 1
ATOM 1514 O O . PHE A 1 187 ? 9.480 -0.537 -36.884 1.00 42.88 187 PHE A O 1
ATOM 1521 N N . SER A 1 188 ? 8.968 0.105 -38.967 1.00 43.53 188 SER A N 1
ATOM 1522 C CA . SER A 1 188 ? 10.133 -0.531 -39.602 1.00 43.53 188 SER A CA 1
ATOM 1523 C C . SER A 1 188 ? 11.469 0.012 -39.078 1.00 43.53 188 SER A C 1
ATOM 1525 O O . SER A 1 188 ? 12.397 -0.760 -38.852 1.00 43.53 188 SER A O 1
ATOM 1527 N N . THR A 1 189 ? 11.587 1.320 -38.826 1.00 45.41 189 THR A N 1
ATOM 1528 C CA . THR A 1 189 ? 12.847 1.937 -38.366 1.00 45.41 189 THR A CA 1
ATOM 1529 C C . THR A 1 189 ? 13.250 1.557 -36.942 1.00 45.41 189 THR A C 1
ATOM 1531 O O . THR A 1 189 ? 14.442 1.567 -36.647 1.00 45.41 189 THR A O 1
ATOM 1534 N N . TYR A 1 190 ? 12.312 1.162 -36.075 1.00 43.38 190 TYR A N 1
ATOM 1535 C CA . TYR A 1 190 ? 12.650 0.667 -34.732 1.00 43.38 190 TYR A CA 1
ATOM 1536 C C . TYR A 1 190 ? 13.211 -0.766 -34.772 1.00 43.38 190 TYR A C 1
ATOM 1538 O O . TYR A 1 190 ? 14.070 -1.118 -33.971 1.00 43.38 190 TYR A O 1
ATOM 1546 N N . PHE A 1 191 ? 12.769 -1.579 -35.740 1.00 43.75 191 PHE A N 1
ATOM 1547 C CA . PHE A 1 191 ? 13.182 -2.980 -35.887 1.00 43.75 191 PHE A CA 1
ATOM 1548 C C . PHE A 1 191 ? 14.372 -3.198 -36.832 1.00 43.75 191 PHE A C 1
ATOM 1550 O O . PHE A 1 191 ? 14.948 -4.277 -36.813 1.00 43.75 191 PHE A O 1
ATOM 1557 N N . HIS A 1 192 ? 14.777 -2.206 -37.633 1.00 44.25 192 HIS A N 1
ATOM 1558 C CA . HIS A 1 192 ? 15.972 -2.312 -38.486 1.00 44.25 192 HIS A CA 1
ATOM 1559 C C . HIS A 1 192 ? 17.304 -2.122 -37.741 1.00 44.25 192 HIS A C 1
ATOM 1561 O O . HIS A 1 192 ? 18.351 -2.412 -38.312 1.00 44.25 192 HIS A O 1
ATOM 1567 N N . ASN A 1 193 ? 17.267 -1.668 -36.483 1.00 44.34 193 ASN A N 1
ATOM 1568 C CA . ASN A 1 193 ? 18.459 -1.477 -35.647 1.00 44.34 193 ASN A CA 1
ATOM 1569 C C . ASN A 1 193 ? 18.701 -2.626 -34.649 1.00 44.34 193 ASN A C 1
ATOM 1571 O O . ASN A 1 193 ? 19.712 -2.619 -33.953 1.00 44.34 193 ASN A O 1
ATOM 1575 N N . LEU A 1 194 ? 17.796 -3.607 -34.586 1.00 43.72 194 LEU A N 1
ATOM 1576 C CA . LEU A 1 194 ? 18.029 -4.904 -33.951 1.00 43.72 194 LEU A CA 1
ATOM 1577 C C . LEU A 1 194 ? 18.285 -5.931 -35.054 1.00 43.72 194 LEU A C 1
ATOM 1579 O O . LEU A 1 194 ? 17.720 -5.827 -36.141 1.00 43.72 194 LEU A O 1
ATOM 1583 N N . GLU A 1 195 ? 19.154 -6.900 -34.779 1.00 41.28 195 GLU A N 1
ATOM 1584 C CA . GLU A 1 195 ? 19.531 -7.966 -35.707 1.00 41.28 195 GLU A CA 1
ATOM 1585 C C . GLU A 1 195 ? 18.293 -8.499 -36.477 1.00 41.28 195 GLU A C 1
ATOM 1587 O O . GLU A 1 195 ? 17.308 -8.887 -35.836 1.00 41.28 195 GLU A O 1
ATOM 1592 N N . PRO A 1 196 ? 18.291 -8.502 -37.831 1.00 49.00 196 PRO A N 1
ATOM 1593 C CA . PRO A 1 196 ? 17.090 -8.702 -38.660 1.00 49.00 196 PRO A CA 1
ATOM 1594 C C . PRO A 1 196 ? 16.274 -9.976 -38.380 1.00 49.00 196 PRO A C 1
ATOM 1596 O O . PRO A 1 196 ? 15.117 -10.062 -38.791 1.00 49.00 196 PRO A O 1
ATOM 1599 N N . SER A 1 197 ? 16.863 -10.952 -37.687 1.00 49.72 197 SER A N 1
ATOM 1600 C CA . SER A 1 197 ? 16.229 -12.214 -37.297 1.00 49.72 197 SER A CA 1
ATOM 1601 C C . SER A 1 197 ? 15.319 -12.073 -36.067 1.00 49.72 197 SER A C 1
ATOM 1603 O O . SER A 1 197 ? 14.195 -12.571 -36.073 1.00 49.72 197 SER A O 1
ATOM 1605 N N . ILE A 1 198 ? 15.753 -11.335 -35.039 1.00 51.75 198 ILE A N 1
ATOM 1606 C CA . ILE A 1 198 ? 15.105 -11.310 -33.714 1.00 51.75 198 ILE A CA 1
ATOM 1607 C C . ILE A 1 198 ? 13.875 -10.394 -33.716 1.00 51.75 198 ILE A C 1
ATOM 1609 O O . ILE A 1 198 ? 12.812 -10.753 -33.209 1.00 51.75 198 ILE A O 1
ATOM 1613 N N . GLY A 1 199 ? 13.977 -9.224 -34.358 1.00 51.41 199 GLY A N 1
ATOM 1614 C CA . GLY A 1 199 ? 12.862 -8.275 -34.452 1.00 51.41 199 GLY A CA 1
ATOM 1615 C C . GLY A 1 199 ? 11.664 -8.833 -35.228 1.00 51.41 199 GLY A C 1
ATOM 1616 O O . GLY A 1 199 ? 10.514 -8.586 -34.864 1.00 51.41 199 GLY A O 1
ATOM 1617 N N . GLN A 1 200 ? 11.917 -9.636 -36.267 1.00 53.94 200 GLN A N 1
ATOM 1618 C CA . GLN A 1 200 ? 10.864 -10.278 -37.058 1.00 53.94 200 GLN A CA 1
ATOM 1619 C C . GLN A 1 200 ? 10.244 -11.491 -36.348 1.00 53.94 200 GLN A C 1
ATOM 1621 O O . GLN A 1 200 ? 9.048 -11.737 -36.518 1.00 53.94 200 GLN A O 1
ATOM 1626 N N . GLU A 1 201 ? 11.015 -12.231 -35.544 1.00 53.22 201 GLU A N 1
ATOM 1627 C CA . GLU A 1 201 ? 10.497 -13.315 -34.699 1.00 53.22 201 GLU A CA 1
ATOM 1628 C C . GLU A 1 201 ? 9.617 -12.791 -33.563 1.00 53.22 201 GLU A C 1
ATOM 1630 O O . GLU A 1 201 ? 8.495 -13.271 -33.412 1.00 53.22 201 GLU A O 1
ATOM 1635 N N . LEU A 1 202 ? 10.034 -11.735 -32.856 1.00 55.16 202 LEU A N 1
ATOM 1636 C CA . LEU A 1 202 ? 9.211 -11.073 -31.835 1.00 55.16 202 LEU A CA 1
ATOM 1637 C C . LEU A 1 202 ? 7.906 -10.529 -32.421 1.00 55.16 202 LEU A C 1
ATOM 1639 O O . LEU A 1 202 ? 6.839 -10.727 -31.851 1.00 55.16 202 LEU A O 1
ATOM 1643 N N . LEU A 1 203 ? 7.941 -9.905 -33.602 1.00 55.38 203 LEU A N 1
ATOM 1644 C CA . LEU A 1 203 ? 6.728 -9.453 -34.296 1.00 55.38 203 LEU A CA 1
ATOM 1645 C C . LEU A 1 203 ? 5.778 -10.607 -34.653 1.00 55.38 203 LEU A C 1
ATOM 1647 O O . LEU A 1 203 ? 4.558 -10.440 -34.558 1.00 55.38 203 LEU A O 1
ATOM 1651 N N . LYS A 1 204 ? 6.319 -11.773 -35.034 1.00 57.81 204 LYS A N 1
ATOM 1652 C CA . LYS A 1 204 ? 5.538 -12.989 -35.307 1.00 57.81 204 LYS A CA 1
ATOM 1653 C C . LYS A 1 204 ? 4.969 -13.602 -34.025 1.00 57.81 204 LYS A C 1
ATOM 1655 O O . LYS A 1 204 ? 3.810 -14.004 -34.042 1.00 57.81 204 LYS A O 1
ATOM 1660 N N . GLU A 1 205 ? 5.718 -13.633 -32.926 1.00 56.09 205 GLU A N 1
ATOM 1661 C CA . GLU A 1 205 ? 5.244 -14.115 -31.618 1.00 56.09 205 GLU A CA 1
ATOM 1662 C C . GLU A 1 205 ? 4.193 -13.173 -31.001 1.00 56.09 205 GLU A C 1
ATOM 1664 O O . GLU A 1 205 ? 3.135 -13.612 -30.550 1.00 56.09 205 GLU A O 1
ATOM 1669 N N . LEU A 1 206 ? 4.377 -11.855 -31.119 1.00 57.06 206 LEU A N 1
ATOM 1670 C CA . LEU A 1 206 ? 3.400 -10.850 -30.684 1.00 57.06 206 LEU A CA 1
ATOM 1671 C C . LEU A 1 206 ? 2.090 -10.896 -31.483 1.00 57.06 206 LEU A C 1
ATOM 1673 O O . LEU A 1 206 ? 1.037 -10.537 -30.953 1.00 57.06 206 LEU A O 1
ATOM 1677 N N . ALA A 1 207 ? 2.143 -11.307 -32.754 1.00 55.53 207 ALA A N 1
ATOM 1678 C CA . ALA A 1 207 ? 0.958 -11.542 -33.579 1.00 55.53 207 ALA A CA 1
ATOM 1679 C C . ALA A 1 207 ? 0.237 -12.858 -33.219 1.00 55.53 207 ALA A C 1
ATOM 1681 O O . ALA A 1 207 ? -0.962 -12.980 -33.472 1.00 55.53 207 ALA A O 1
ATOM 1682 N N . LYS A 1 208 ? 0.941 -13.823 -32.606 1.00 54.31 208 LYS A N 1
ATOM 1683 C CA . LYS A 1 208 ? 0.383 -15.092 -32.101 1.00 54.31 208 LYS A CA 1
ATOM 1684 C C . LYS A 1 208 ? -0.216 -14.978 -30.695 1.00 54.31 208 LYS A C 1
ATOM 1686 O O . LYS A 1 208 ? -1.009 -15.847 -30.325 1.00 54.31 208 LYS A O 1
ATOM 1691 N N . LEU A 1 209 ? 0.094 -13.922 -29.930 1.00 56.72 209 LEU A N 1
ATOM 1692 C CA . LEU A 1 209 ? -0.553 -13.610 -28.645 1.00 56.72 209 LEU A CA 1
ATOM 1693 C C . LEU A 1 209 ? -2.046 -13.316 -28.853 1.00 56.72 209 LEU A C 1
ATOM 1695 O O . LEU A 1 209 ? -2.488 -12.183 -29.035 1.00 56.72 209 LEU A O 1
ATOM 1699 N N . LYS A 1 210 ? -2.846 -14.382 -28.833 1.00 50.97 210 LYS A N 1
ATOM 1700 C CA . LYS A 1 210 ? -4.266 -14.387 -29.203 1.00 50.97 210 LYS A CA 1
ATOM 1701 C C . LYS A 1 210 ? -5.184 -13.664 -28.201 1.00 50.97 210 LYS A C 1
ATOM 1703 O O . LYS A 1 210 ? -6.377 -13.550 -28.461 1.00 50.97 210 LYS A O 1
ATOM 1708 N N . LYS A 1 211 ? -4.673 -13.165 -27.070 1.00 58.97 211 LYS A N 1
ATOM 1709 C CA . LYS A 1 211 ? -5.452 -12.400 -26.081 1.00 58.97 211 LYS A CA 1
ATOM 1710 C C . LYS A 1 211 ? -4.603 -11.317 -25.422 1.00 58.97 211 LYS A C 1
ATOM 1712 O O . LYS A 1 211 ? -4.091 -11.500 -24.325 1.00 58.97 211 LYS A O 1
ATOM 1717 N N . TRP A 1 212 ? -4.493 -10.175 -26.091 1.00 71.31 212 TRP A N 1
ATOM 1718 C CA . TRP A 1 212 ? -4.123 -8.939 -25.409 1.00 71.31 212 TRP A CA 1
ATOM 1719 C C . TRP A 1 212 ? -5.257 -8.512 -24.461 1.00 71.31 212 TRP A C 1
ATOM 1721 O O . TRP A 1 212 ? -6.433 -8.742 -24.777 1.00 71.31 212 TRP A O 1
ATOM 1731 N N . PRO A 1 213 ? -4.940 -7.915 -23.302 1.00 73.62 213 PRO A N 1
ATOM 1732 C CA . PRO A 1 213 ? -5.954 -7.433 -22.377 1.00 73.62 213 PRO A CA 1
ATOM 1733 C C . PRO A 1 213 ? -6.718 -6.256 -23.003 1.00 73.62 213 PRO A C 1
ATOM 1735 O O . PRO A 1 213 ? -6.142 -5.414 -23.693 1.00 73.62 213 PRO A O 1
ATOM 1738 N N . HIS A 1 214 ? -8.030 -6.216 -22.780 1.00 77.81 214 HIS A N 1
ATOM 1739 C CA . HIS A 1 214 ? -8.898 -5.126 -23.227 1.00 77.81 214 HIS A CA 1
ATOM 1740 C C . HIS A 1 214 ? -9.374 -4.355 -22.000 1.00 77.81 214 HIS A C 1
ATOM 1742 O O . HIS A 1 214 ? -9.690 -4.973 -20.992 1.00 77.81 214 HIS A O 1
ATOM 1748 N N . PHE A 1 215 ? -9.461 -3.032 -22.105 1.00 81.50 215 PHE A N 1
ATOM 1749 C CA . PHE A 1 215 ? -9.933 -2.161 -21.034 1.00 81.50 215 PHE A CA 1
ATOM 1750 C C . PHE A 1 215 ? -11.133 -1.357 -21.509 1.00 81.50 215 PHE A C 1
ATOM 1752 O O . PHE A 1 215 ? -11.050 -0.595 -22.477 1.00 81.50 215 PHE A O 1
ATOM 1759 N N . SER A 1 216 ? -12.269 -1.539 -20.844 1.00 74.81 216 SER A N 1
ATOM 1760 C CA . SER A 1 216 ? -13.524 -0.888 -21.239 1.00 74.81 216 SER A CA 1
ATOM 1761 C C . SER A 1 216 ? -13.804 0.405 -20.475 1.00 74.81 216 SER A C 1
ATOM 1763 O O . SER A 1 216 ? -14.529 1.271 -20.974 1.00 74.81 216 SER A O 1
ATOM 1765 N N . GLY A 1 217 ? -13.198 0.561 -19.292 1.00 67.88 217 GLY A N 1
ATOM 1766 C CA . GLY A 1 217 ? -13.454 1.683 -18.389 1.00 67.88 217 GLY A CA 1
ATOM 1767 C C . GLY A 1 217 ? -14.847 1.653 -17.747 1.00 67.88 217 GLY A C 1
ATOM 1768 O O . GLY A 1 217 ? -15.315 2.696 -17.292 1.00 67.88 217 GLY A O 1
ATOM 1769 N N . GLU A 1 218 ? -15.516 0.496 -17.744 1.00 68.00 218 GLU A N 1
ATOM 1770 C CA . GLU A 1 218 ? -16.824 0.245 -17.129 1.00 68.00 218 GLU A CA 1
ATOM 1771 C C . GLU A 1 218 ? -16.713 -0.954 -16.165 1.00 68.00 218 GLU A C 1
ATOM 1773 O O . GLU A 1 218 ? -16.166 -1.987 -16.540 1.00 68.00 218 GLU A O 1
ATOM 1778 N N . GLY A 1 219 ? -17.244 -0.833 -14.940 1.00 58.97 219 GLY A N 1
ATOM 1779 C CA . GLY A 1 219 ? -17.221 -1.890 -13.913 1.00 58.97 219 GLY A CA 1
ATOM 1780 C C . GLY A 1 219 ? -16.235 -1.645 -12.760 1.00 58.97 219 GLY A C 1
ATOM 1781 O O . GLY A 1 219 ? -15.379 -0.763 -12.819 1.00 58.97 219 GLY A O 1
ATOM 1782 N N . GLU A 1 220 ? -16.379 -2.419 -11.684 1.00 53.94 220 GLU A N 1
ATOM 1783 C CA . GLU A 1 220 ? -15.455 -2.415 -10.547 1.00 53.94 220 GLU A CA 1
ATOM 1784 C C . GLU A 1 220 ? -14.218 -3.276 -10.882 1.00 53.94 220 GLU A C 1
ATOM 1786 O O . GLU A 1 220 ? -14.343 -4.469 -11.134 1.00 53.94 220 GLU A O 1
ATOM 1791 N N . TYR A 1 221 ? -13.027 -2.661 -10.860 1.00 59.81 221 TYR A N 1
ATOM 1792 C CA . TYR A 1 221 ? -11.687 -3.294 -10.875 1.00 59.81 221 TYR A CA 1
ATOM 1793 C C . TYR A 1 221 ? -10.989 -3.663 -12.205 1.00 59.81 221 TYR A C 1
ATOM 1795 O O . TYR A 1 221 ? -9.917 -4.261 -12.161 1.00 59.81 221 TYR A O 1
ATOM 1803 N N . ASP A 1 222 ? -11.443 -3.196 -13.371 1.00 66.69 222 ASP A N 1
ATOM 1804 C CA . ASP A 1 222 ? -10.795 -3.530 -14.666 1.00 66.69 222 ASP A CA 1
ATOM 1805 C C . ASP A 1 222 ? -9.388 -2.879 -14.862 1.00 66.69 222 ASP A C 1
ATOM 1807 O O . ASP A 1 222 ? -8.514 -3.401 -15.551 1.00 66.69 222 ASP A O 1
ATOM 1811 N N . HIS A 1 223 ? -9.092 -1.741 -14.214 1.00 75.69 223 HIS A N 1
ATOM 1812 C CA . HIS A 1 223 ? -7.875 -0.960 -14.525 1.00 75.69 223 HIS A CA 1
ATOM 1813 C C . HIS A 1 223 ? -6.574 -1.543 -13.948 1.00 75.69 223 HIS A C 1
ATOM 1815 O O . HIS A 1 223 ? -5.512 -1.376 -14.549 1.00 75.69 223 HIS A O 1
ATOM 1821 N N . ILE A 1 224 ? -6.640 -2.230 -12.803 1.00 78.75 224 ILE A N 1
ATOM 1822 C CA . ILE A 1 224 ? -5.464 -2.844 -12.163 1.00 78.75 224 ILE A CA 1
ATOM 1823 C C . ILE A 1 224 ? -5.043 -4.098 -12.932 1.00 78.75 224 ILE A C 1
ATOM 1825 O O . ILE A 1 224 ? -3.861 -4.269 -13.228 1.00 78.75 224 ILE A O 1
ATOM 1829 N N . GLU A 1 225 ? -6.002 -4.952 -13.301 1.00 77.31 225 GLU A N 1
ATOM 1830 C CA . GLU A 1 225 ? -5.722 -6.146 -14.103 1.00 77.31 225 GLU A CA 1
ATOM 1831 C C . GLU A 1 225 ? -5.207 -5.782 -15.494 1.00 77.31 225 GLU A C 1
ATOM 1833 O O . GLU A 1 225 ? -4.261 -6.408 -15.973 1.00 77.31 225 GLU A O 1
ATOM 1838 N N . PHE A 1 226 ? -5.754 -4.728 -16.106 1.00 83.94 226 PHE A N 1
ATOM 1839 C CA . PHE A 1 226 ? -5.255 -4.208 -17.373 1.00 83.94 226 PHE A CA 1
ATOM 1840 C C . PHE A 1 226 ? -3.790 -3.759 -17.285 1.00 83.94 226 PHE A C 1
ATOM 1842 O O . PHE A 1 226 ? -2.966 -4.191 -18.092 1.00 83.94 226 PHE A O 1
ATOM 1849 N N . ILE A 1 227 ? -3.447 -2.928 -16.292 1.00 86.19 227 ILE A N 1
ATOM 1850 C CA . ILE A 1 227 ? -2.072 -2.446 -16.100 1.00 86.19 227 ILE A CA 1
ATOM 1851 C C . ILE A 1 227 ? -1.123 -3.621 -15.851 1.00 86.19 227 ILE A C 1
ATOM 1853 O O . ILE A 1 227 ? -0.092 -3.711 -16.516 1.00 86.19 227 ILE A O 1
ATOM 1857 N N . ARG A 1 228 ? -1.495 -4.550 -14.960 1.00 84.56 228 ARG A N 1
ATOM 1858 C CA . ARG A 1 228 ? -0.679 -5.729 -14.648 1.00 84.56 228 ARG A CA 1
ATOM 1859 C C . ARG A 1 228 ? -0.483 -6.626 -15.869 1.00 84.56 228 ARG A C 1
ATOM 1861 O O . ARG A 1 228 ? 0.621 -7.096 -16.102 1.00 84.56 228 ARG A O 1
ATOM 1868 N N . GLY A 1 229 ? -1.533 -6.843 -16.661 1.00 82.25 229 GLY A N 1
ATOM 1869 C CA . GLY A 1 229 ? -1.457 -7.646 -17.880 1.00 82.25 229 GLY A CA 1
ATOM 1870 C C . GLY A 1 229 ? -0.509 -7.044 -18.917 1.00 82.25 229 GLY A C 1
ATOM 1871 O O . GLY A 1 229 ? 0.252 -7.772 -19.544 1.00 82.25 229 GLY A O 1
ATOM 1872 N N . ILE A 1 230 ? -0.508 -5.718 -19.071 1.00 84.62 230 ILE A N 1
ATOM 1873 C CA . ILE A 1 230 ? 0.441 -5.038 -19.958 1.00 84.62 230 ILE A CA 1
ATOM 1874 C C . ILE A 1 230 ? 1.865 -5.067 -19.389 1.00 84.62 230 ILE A C 1
ATOM 1876 O O . ILE A 1 230 ? 2.793 -5.289 -20.160 1.00 84.62 230 ILE A O 1
ATOM 1880 N N . ASP A 1 231 ? 2.050 -4.878 -18.077 1.00 84.62 231 ASP A N 1
ATOM 1881 C CA . ASP A 1 231 ? 3.370 -4.962 -17.436 1.00 84.62 231 ASP A CA 1
ATOM 1882 C C . ASP A 1 231 ? 3.984 -6.367 -17.599 1.00 84.62 231 ASP A C 1
ATOM 1884 O O . ASP A 1 231 ? 5.127 -6.464 -18.034 1.00 84.62 231 ASP A O 1
ATOM 1888 N N . MET A 1 232 ? 3.205 -7.438 -17.393 1.00 82.06 232 MET A N 1
ATOM 1889 C CA . MET A 1 232 ? 3.655 -8.820 -17.629 1.00 82.06 232 MET A CA 1
ATOM 1890 C C . MET A 1 232 ? 4.061 -9.055 -19.087 1.00 82.06 232 MET A C 1
ATOM 1892 O O . MET A 1 232 ? 5.138 -9.568 -19.350 1.00 82.06 232 MET A O 1
ATOM 1896 N N . ILE A 1 233 ? 3.245 -8.627 -20.059 1.00 79.69 233 ILE A N 1
ATOM 1897 C CA . ILE A 1 233 ? 3.587 -8.797 -21.483 1.00 79.69 233 ILE A CA 1
ATOM 1898 C C . ILE A 1 233 ? 4.833 -7.982 -21.853 1.00 79.69 233 ILE A C 1
ATOM 1900 O O . ILE A 1 233 ? 5.613 -8.374 -22.718 1.00 79.69 233 ILE A O 1
ATOM 1904 N N . LYS A 1 234 ? 5.023 -6.823 -21.228 1.00 82.88 234 LYS A N 1
ATOM 1905 C CA . LYS A 1 234 ? 6.195 -5.993 -21.475 1.00 82.88 23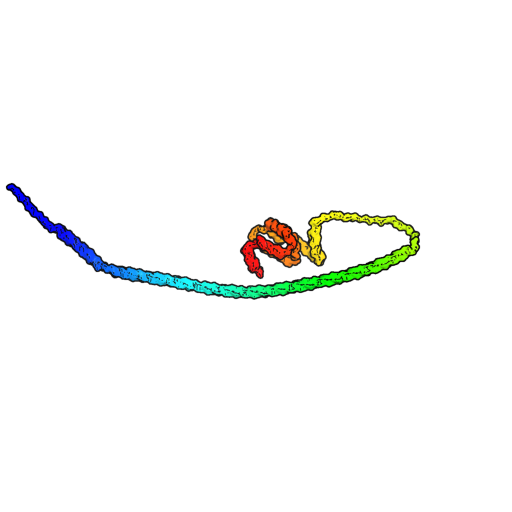4 LYS A CA 1
ATOM 1906 C C . LYS A 1 234 ? 7.469 -6.642 -20.930 1.00 82.88 234 LYS A C 1
ATOM 1908 O O . LYS A 1 234 ? 8.492 -6.542 -21.595 1.00 82.88 234 LYS A O 1
ATOM 1913 N N . GLU A 1 235 ? 7.383 -7.295 -19.774 1.00 81.38 235 GLU A N 1
ATOM 1914 C CA . GLU A 1 235 ? 8.478 -8.038 -19.143 1.00 81.38 235 GLU A CA 1
ATOM 1915 C C . GLU A 1 235 ? 8.797 -9.340 -19.897 1.00 81.38 235 GLU A C 1
ATOM 1917 O O . GLU A 1 235 ? 9.948 -9.569 -20.255 1.00 81.38 235 GLU A O 1
ATOM 1922 N N . ASP A 1 236 ? 7.778 -10.133 -20.242 1.00 75.06 236 ASP A N 1
ATOM 1923 C CA . ASP A 1 236 ? 7.931 -11.426 -20.926 1.00 75.06 236 ASP A CA 1
ATOM 1924 C C . ASP A 1 236 ? 8.525 -11.297 -22.342 1.00 75.06 236 ASP A C 1
ATOM 1926 O O . ASP A 1 236 ? 9.194 -12.209 -22.828 1.00 75.06 236 ASP A O 1
ATOM 1930 N N . PHE A 1 237 ? 8.260 -10.177 -23.024 1.00 72.50 237 PHE A N 1
ATOM 1931 C CA . PHE A 1 237 ? 8.649 -9.955 -24.423 1.00 72.50 237 PHE A CA 1
ATOM 1932 C C . PHE A 1 237 ? 9.612 -8.772 -24.622 1.00 72.50 237 PHE A C 1
ATOM 1934 O O . PHE A 1 237 ? 9.826 -8.369 -25.767 1.00 72.50 237 PHE A O 1
ATOM 1941 N N . ASP A 1 238 ? 10.149 -8.199 -23.538 1.00 72.56 238 ASP A N 1
ATOM 1942 C CA . ASP A 1 238 ? 11.051 -7.033 -23.529 1.00 72.56 238 ASP A CA 1
ATOM 1943 C C . ASP A 1 238 ? 10.594 -5.899 -24.476 1.00 72.56 238 ASP A C 1
ATOM 1945 O O . ASP A 1 238 ? 11.297 -5.436 -25.380 1.00 72.56 238 ASP A O 1
ATOM 1949 N N . LEU A 1 239 ? 9.327 -5.490 -24.337 1.00 75.25 239 LEU A N 1
ATOM 1950 C CA . LEU A 1 239 ? 8.705 -4.567 -25.289 1.00 75.25 239 LEU A CA 1
ATOM 1951 C C . LEU A 1 239 ? 9.014 -3.106 -24.981 1.00 75.25 239 LEU A C 1
ATOM 1953 O O . LEU A 1 239 ? 8.717 -2.583 -23.905 1.00 75.25 239 LEU A O 1
ATOM 1957 N N . ALA A 1 240 ? 9.456 -2.385 -26.009 1.00 76.56 240 ALA A N 1
ATOM 1958 C CA . ALA A 1 240 ? 9.548 -0.934 -25.958 1.00 76.56 240 ALA A CA 1
ATOM 1959 C C . ALA A 1 240 ? 8.164 -0.277 -25.769 1.00 76.56 240 ALA A C 1
ATOM 1961 O O . ALA A 1 240 ? 7.177 -0.653 -26.412 1.00 76.56 240 ALA A O 1
ATOM 1962 N N . ASP A 1 241 ? 8.107 0.794 -24.967 1.00 76.94 241 ASP A N 1
ATOM 1963 C CA . ASP A 1 241 ? 6.895 1.585 -24.681 1.00 76.94 241 ASP A CA 1
ATOM 1964 C C . ASP A 1 241 ? 6.134 1.997 -25.942 1.00 76.94 241 ASP A C 1
ATOM 1966 O O . ASP A 1 241 ? 4.902 2.043 -25.967 1.00 76.94 241 ASP A O 1
ATOM 1970 N N . ARG A 1 242 ? 6.867 2.284 -27.019 1.00 74.75 242 ARG A N 1
ATOM 1971 C CA . ARG A 1 242 ? 6.306 2.718 -28.298 1.00 74.75 242 ARG A CA 1
ATOM 1972 C C . ARG A 1 242 ? 5.449 1.637 -28.963 1.00 74.75 242 ARG A C 1
ATOM 1974 O O . ARG A 1 242 ? 4.433 1.955 -29.573 1.00 74.75 242 ARG A O 1
ATOM 1981 N N . LEU A 1 243 ? 5.816 0.366 -28.807 1.00 75.44 243 LEU A N 1
ATOM 1982 C CA . LEU A 1 243 ? 5.073 -0.773 -29.358 1.00 75.44 243 LEU A CA 1
ATOM 1983 C C . LEU A 1 243 ? 3.781 -1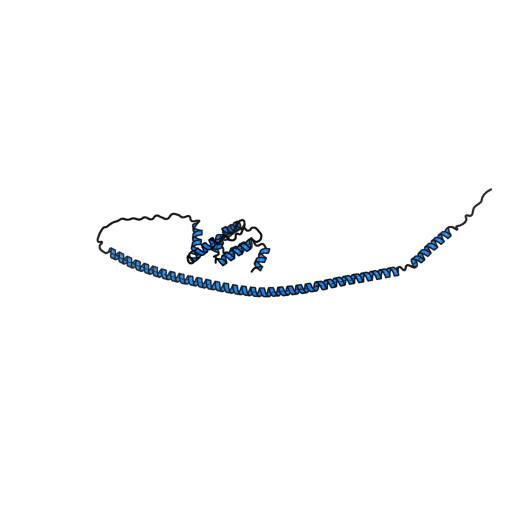.027 -28.583 1.00 75.44 243 LEU A C 1
ATOM 1985 O O . LEU A 1 243 ? 2.732 -1.292 -29.172 1.00 75.44 243 LEU A O 1
ATOM 1989 N N . VAL A 1 244 ? 3.860 -0.893 -27.262 1.00 79.19 244 VAL A N 1
ATOM 1990 C CA . VAL A 1 244 ? 2.725 -1.025 -26.347 1.00 79.19 244 VAL A CA 1
ATOM 1991 C C . VAL A 1 244 ? 1.711 0.095 -26.605 1.00 79.19 244 VAL A C 1
ATOM 1993 O O . VAL A 1 244 ? 0.541 -0.168 -26.884 1.00 79.19 244 VAL A O 1
ATOM 1996 N N . THR A 1 245 ? 2.172 1.347 -26.623 1.00 80.25 245 THR A N 1
ATOM 1997 C CA . THR A 1 245 ? 1.326 2.538 -26.823 1.00 80.25 245 THR A CA 1
ATOM 1998 C C . THR A 1 245 ? 0.719 2.631 -28.225 1.00 80.25 245 THR A C 1
ATOM 2000 O O . THR A 1 245 ? -0.406 3.115 -28.373 1.00 80.25 245 THR A O 1
ATOM 2003 N N . ALA A 1 246 ? 1.393 2.111 -29.257 1.00 78.06 246 ALA A N 1
ATOM 2004 C CA . ALA A 1 246 ? 0.844 2.029 -30.612 1.00 78.06 246 ALA A CA 1
ATOM 2005 C C . ALA A 1 246 ? -0.404 1.132 -30.704 1.00 78.06 246 ALA A C 1
ATOM 2007 O O . ALA A 1 246 ? -1.265 1.349 -31.558 1.00 78.06 246 ALA A O 1
ATOM 2008 N N . ARG A 1 247 ? -0.538 0.149 -29.805 1.00 77.00 247 ARG A N 1
ATOM 2009 C CA . ARG A 1 247 ? -1.684 -0.770 -29.760 1.00 77.00 247 ARG A CA 1
ATOM 2010 C C . ARG A 1 247 ? -2.820 -0.308 -28.847 1.00 77.00 247 ARG A C 1
ATOM 2012 O O . ARG A 1 247 ? -3.875 -0.938 -28.831 1.00 77.00 247 ARG A O 1
ATOM 2019 N N . PHE A 1 248 ? -2.695 0.835 -28.171 1.00 81.62 248 PHE A N 1
ATOM 2020 C CA . PHE A 1 248 ? -3.724 1.336 -27.243 1.00 81.62 248 PHE A CA 1
ATOM 2021 C C . PHE A 1 248 ? -5.086 1.555 -27.881 1.00 81.62 248 PHE A C 1
ATOM 2023 O O . PHE A 1 248 ? -6.107 1.301 -27.246 1.00 81.62 248 PHE A O 1
ATOM 2030 N N . LYS A 1 249 ? -5.119 1.923 -29.165 1.00 78.12 249 LYS A N 1
ATOM 2031 C CA . LYS A 1 249 ? -6.369 2.023 -29.924 1.00 78.12 249 LYS A CA 1
ATOM 2032 C C . LYS A 1 249 ? -7.154 0.701 -29.943 1.00 78.12 249 LYS A C 1
ATOM 2034 O O . LYS A 1 249 ? -8.377 0.741 -30.016 1.00 78.12 249 LYS A O 1
ATOM 2039 N N . THR A 1 250 ? -6.463 -0.440 -29.882 1.00 77.19 250 THR A N 1
ATOM 2040 C CA . THR A 1 250 ? -7.068 -1.784 -29.852 1.00 77.19 250 THR A CA 1
ATOM 2041 C C . THR A 1 250 ? -7.378 -2.273 -28.440 1.00 77.19 250 THR A C 1
ATOM 2043 O O . THR A 1 250 ? -8.329 -3.023 -28.258 1.00 77.19 250 THR A O 1
ATOM 2046 N N . PHE A 1 251 ? -6.619 -1.819 -27.439 1.00 82.12 251 PHE A N 1
ATOM 2047 C CA . PHE A 1 251 ? -6.814 -2.217 -26.044 1.00 82.12 251 PHE A CA 1
ATOM 2048 C C . PHE A 1 251 ? -7.980 -1.480 -25.391 1.00 82.12 251 PHE A C 1
ATOM 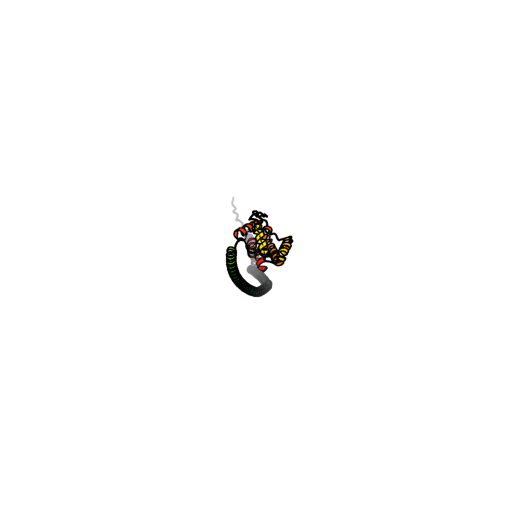2050 O O . PHE A 1 251 ? -8.759 -2.078 -24.653 1.00 82.12 251 PHE A O 1
ATOM 2057 N N . PHE A 1 252 ? -8.127 -0.185 -25.672 1.00 82.81 252 PHE A N 1
ATOM 2058 C CA . PHE A 1 252 ? -9.196 0.619 -25.100 1.00 82.81 252 PHE A CA 1
ATOM 2059 C C . PHE A 1 252 ? -10.494 0.462 -25.883 1.00 82.81 252 PHE A C 1
ATOM 2061 O O . PHE A 1 252 ? -10.547 0.715 -27.087 1.00 82.81 252 PHE A O 1
ATOM 2068 N N . THR A 1 253 ? -11.567 0.129 -25.173 1.00 80.88 253 THR A N 1
ATOM 2069 C CA . THR A 1 253 ? -12.924 0.016 -25.714 1.00 80.88 253 THR A CA 1
ATOM 2070 C C . THR A 1 253 ? -13.874 0.976 -24.988 1.00 80.88 253 THR A C 1
ATOM 2072 O O . THR A 1 253 ? -13.525 1.564 -23.966 1.00 80.88 253 THR A O 1
ATOM 2075 N N . LYS A 1 254 ? -15.063 1.213 -25.556 1.00 81.81 254 LYS A N 1
ATOM 2076 C CA . LYS A 1 254 ? -16.145 2.028 -24.966 1.00 81.81 254 LYS A CA 1
ATOM 2077 C C . LYS A 1 254 ? -15.700 3.393 -24.392 1.00 81.81 254 LYS A C 1
ATOM 2079 O O . LYS A 1 254 ? -15.268 4.267 -25.149 1.00 81.81 254 LYS A O 1
ATOM 2084 N N . SER A 1 255 ? -15.890 3.625 -23.088 1.00 80.31 255 SER A N 1
ATOM 2085 C CA . SER A 1 255 ? -15.640 4.904 -22.417 1.00 80.31 255 SER A CA 1
ATOM 2086 C C . SER A 1 255 ? -14.139 5.200 -22.321 1.00 80.31 255 SER A C 1
ATOM 2088 O O . SER A 1 255 ? -13.729 6.339 -22.567 1.00 80.31 255 SER A O 1
ATOM 2090 N N . ALA A 1 256 ? -13.319 4.170 -22.089 1.00 83.38 256 ALA A N 1
ATOM 2091 C CA . ALA A 1 256 ? -11.865 4.276 -22.069 1.00 83.38 256 ALA A CA 1
ATOM 2092 C C . ALA A 1 256 ? -11.283 4.643 -23.439 1.00 83.38 256 ALA A C 1
ATOM 2094 O O . ALA A 1 256 ? -10.363 5.456 -23.512 1.00 83.38 256 ALA A O 1
ATOM 2095 N N . HIS A 1 257 ? -11.865 4.136 -24.532 1.00 85.44 257 HIS A N 1
ATOM 2096 C CA . HIS A 1 257 ? -11.427 4.493 -25.887 1.00 85.44 257 HIS A CA 1
ATOM 2097 C C . HIS A 1 257 ? -11.572 5.992 -26.162 1.00 85.44 257 HIS A C 1
ATOM 2099 O O . HIS A 1 257 ? -10.637 6.646 -26.621 1.00 85.44 257 HIS A O 1
ATOM 2105 N N . ARG A 1 258 ? -12.739 6.563 -25.833 1.00 83.31 258 ARG A N 1
ATOM 2106 C CA . ARG A 1 258 ? -13.002 7.998 -26.025 1.00 83.31 258 ARG A CA 1
ATOM 2107 C C . ARG A 1 258 ? -12.091 8.871 -25.164 1.00 83.31 258 ARG A C 1
ATOM 2109 O O . ARG A 1 258 ? -11.685 9.941 -25.608 1.00 83.31 258 ARG A O 1
ATOM 2116 N N . TRP A 1 259 ? -11.779 8.429 -23.948 1.00 87.75 259 TRP A N 1
ATOM 2117 C CA . TRP A 1 259 ? -10.825 9.113 -23.075 1.00 87.75 259 TRP A CA 1
ATOM 2118 C C . TRP A 1 259 ? -9.402 9.076 -23.642 1.00 87.75 259 TRP A C 1
ATOM 2120 O O . TRP A 1 259 ? -8.755 10.117 -23.716 1.00 87.75 259 TRP A O 1
ATOM 2130 N N . TYR A 1 260 ? -8.952 7.907 -24.105 1.00 86.88 260 TYR A N 1
ATOM 2131 C CA . TYR A 1 260 ? -7.622 7.721 -24.678 1.00 86.88 260 TYR A CA 1
ATOM 2132 C C . TYR A 1 260 ? -7.381 8.639 -25.879 1.00 86.88 260 TYR A C 1
ATOM 2134 O O . TYR A 1 260 ? -6.351 9.307 -25.923 1.00 86.88 260 TYR A O 1
ATOM 2142 N N . ILE A 1 261 ? -8.330 8.713 -26.820 1.00 85.44 261 ILE A N 1
ATOM 2143 C CA . ILE A 1 261 ? -8.193 9.565 -28.012 1.00 85.44 261 ILE A CA 1
ATOM 2144 C C . ILE A 1 261 ? -8.007 11.031 -27.613 1.00 85.44 261 ILE A C 1
ATOM 2146 O O . ILE A 1 261 ? -7.020 11.641 -28.014 1.00 85.44 261 ILE A O 1
ATOM 2150 N N . LYS A 1 262 ? -8.874 11.560 -26.739 1.00 85.62 262 LYS A N 1
ATOM 2151 C CA . LYS A 1 262 ? -8.778 12.952 -26.266 1.00 85.62 262 LYS A CA 1
ATOM 2152 C C . LYS A 1 262 ? -7.452 13.244 -25.568 1.00 85.62 262 LYS A C 1
ATOM 2154 O O . LYS A 1 262 ? -6.862 14.302 -25.762 1.00 85.62 262 LYS A O 1
ATOM 2159 N N . LEU A 1 263 ? -6.984 12.313 -24.739 1.00 87.38 263 LEU A N 1
ATOM 2160 C CA . LEU A 1 263 ? -5.758 12.511 -23.976 1.00 87.38 263 LEU A CA 1
ATOM 2161 C C . LEU A 1 263 ? -4.507 12.401 -24.861 1.00 87.38 263 LEU A C 1
ATOM 2163 O O . LEU A 1 263 ? -3.552 13.152 -24.674 1.00 87.38 263 LEU A O 1
ATOM 2167 N N . ARG A 1 264 ? -4.531 11.512 -25.862 1.00 85.38 264 ARG A N 1
ATOM 2168 C CA . ARG A 1 264 ? -3.458 11.373 -26.852 1.00 85.38 264 ARG A CA 1
ATOM 2169 C C . ARG A 1 264 ? -3.380 12.577 -27.789 1.00 85.38 264 ARG A C 1
ATOM 2171 O O . ARG A 1 264 ? -2.277 12.977 -28.141 1.00 85.38 264 ARG A O 1
ATOM 2178 N N . GLU A 1 265 ? -4.512 13.163 -28.166 1.00 84.94 265 GLU A N 1
ATOM 2179 C CA . GLU A 1 265 ? -4.551 14.413 -28.937 1.00 84.94 265 GLU A CA 1
ATOM 2180 C C . GLU A 1 265 ? -3.945 15.584 -28.152 1.00 84.94 265 GLU A C 1
ATOM 2182 O O . GLU A 1 265 ? -3.185 16.367 -28.713 1.00 84.94 265 GLU A O 1
ATOM 2187 N N . ALA A 1 266 ? -4.218 15.671 -26.847 1.00 81.81 266 ALA A N 1
ATOM 2188 C CA . ALA A 1 266 ? -3.720 16.757 -26.003 1.00 81.81 266 ALA A CA 1
ATOM 2189 C C . ALA A 1 266 ? -2.227 16.638 -25.640 1.00 81.81 266 ALA A C 1
ATOM 2191 O O . ALA A 1 266 ? -1.537 17.651 -25.551 1.00 81.81 266 ALA A O 1
ATOM 2192 N N . HIS A 1 267 ? -1.725 15.419 -25.406 1.00 83.69 267 HIS A N 1
ATOM 2193 C CA . HIS A 1 267 ? -0.380 15.197 -24.850 1.00 83.69 267 HIS A CA 1
ATOM 2194 C C . HIS A 1 267 ? 0.588 14.462 -25.788 1.00 83.69 267 HIS A C 1
ATOM 2196 O O . HIS A 1 267 ? 1.756 14.281 -25.444 1.00 83.69 267 HIS A O 1
ATOM 2202 N N . GLY A 1 268 ? 0.143 14.051 -26.976 1.00 81.88 268 GLY A N 1
ATOM 2203 C CA . GLY A 1 268 ? 0.990 13.407 -27.974 1.00 81.88 268 GLY A CA 1
ATOM 2204 C C . GLY A 1 268 ? 1.475 12.012 -27.565 1.00 81.88 268 GLY A C 1
ATOM 2205 O O . GLY A 1 268 ? 0.749 11.217 -26.965 1.00 81.88 268 GLY A O 1
ATOM 2206 N N . HIS A 1 269 ? 2.703 11.674 -27.965 1.00 80.56 269 HIS A N 1
ATOM 2207 C CA . HIS A 1 269 ? 3.307 10.371 -27.680 1.00 80.56 269 HIS A CA 1
ATOM 2208 C C . HIS A 1 269 ? 3.981 10.414 -26.312 1.00 80.56 269 HIS A C 1
ATOM 2210 O O . HIS A 1 269 ? 4.848 11.247 -26.073 1.00 80.56 269 HIS A O 1
ATOM 2216 N N . GLN A 1 270 ? 3.567 9.517 -25.423 1.00 88.19 270 GLN A N 1
ATOM 2217 C CA . GLN A 1 270 ? 4.004 9.482 -24.030 1.00 88.19 270 GLN A CA 1
ATOM 2218 C C . GLN A 1 270 ? 4.421 8.066 -23.637 1.00 88.19 270 GLN A C 1
ATOM 2220 O O . GLN A 1 270 ? 3.972 7.094 -24.251 1.00 88.19 270 GLN A O 1
ATOM 2225 N N . SER A 1 271 ? 5.274 7.961 -22.618 1.00 85.88 271 SER A N 1
ATOM 2226 C CA . SER A 1 271 ? 5.771 6.684 -22.095 1.00 85.88 271 SER A CA 1
ATOM 2227 C C . SER A 1 271 ? 4.663 5.855 -21.444 1.00 85.88 271 SER A C 1
ATOM 2229 O O . SER A 1 271 ? 3.631 6.379 -21.012 1.00 85.88 271 SER A O 1
ATOM 2231 N N . TRP A 1 272 ? 4.881 4.544 -21.331 1.00 88.00 272 TRP A N 1
ATOM 2232 C CA . TRP A 1 272 ? 3.942 3.651 -20.658 1.00 88.00 272 TRP A CA 1
ATOM 2233 C C . TRP A 1 272 ? 3.744 4.057 -19.195 1.00 88.00 272 TRP A C 1
ATOM 2235 O O . TRP A 1 272 ? 2.615 4.098 -18.717 1.00 88.00 272 TRP A O 1
ATOM 2245 N N . THR A 1 273 ? 4.818 4.451 -18.508 1.00 85.50 273 THR A N 1
ATOM 2246 C CA . THR A 1 273 ? 4.763 4.948 -17.126 1.00 85.50 273 THR A CA 1
ATOM 2247 C C . THR A 1 273 ? 3.825 6.143 -16.984 1.00 85.50 273 THR A C 1
ATOM 2249 O O . THR A 1 273 ? 3.013 6.181 -16.062 1.00 85.50 273 THR A O 1
ATOM 2252 N N . TRP A 1 274 ? 3.872 7.091 -17.924 1.00 89.75 274 TRP A N 1
ATOM 2253 C CA . TRP A 1 274 ? 2.954 8.225 -17.921 1.00 89.75 274 TRP A CA 1
ATOM 2254 C C . TRP A 1 274 ? 1.501 7.770 -18.094 1.00 89.75 274 TRP A C 1
ATOM 2256 O O . TRP A 1 274 ? 0.622 8.184 -17.338 1.00 89.75 274 TRP A O 1
ATOM 2266 N N . TRP A 1 275 ? 1.249 6.862 -19.040 1.00 88.19 275 TRP A N 1
ATOM 2267 C CA . TRP A 1 275 ? -0.086 6.318 -19.277 1.00 88.19 275 TRP A CA 1
ATOM 2268 C C . TRP A 1 275 ? -0.641 5.543 -18.079 1.00 88.19 275 TRP A C 1
ATOM 2270 O O . TRP A 1 275 ? -1.815 5.723 -17.760 1.00 88.19 275 TRP A O 1
ATOM 2280 N N . LYS A 1 276 ? 0.184 4.767 -17.363 1.00 88.56 276 LYS A N 1
ATOM 2281 C CA . LYS A 1 276 ? -0.211 4.104 -16.106 1.00 88.56 276 LYS A CA 1
ATOM 2282 C C . LYS A 1 276 ? -0.737 5.112 -15.090 1.00 88.56 276 LYS A C 1
ATOM 2284 O O . LYS A 1 276 ? -1.840 4.940 -14.575 1.00 88.56 276 LYS A O 1
ATOM 2289 N N . THR A 1 277 ? -0.007 6.203 -14.876 1.00 85.75 277 THR A N 1
ATOM 2290 C CA . THR A 1 277 ? -0.420 7.276 -13.963 1.00 85.75 277 THR A CA 1
ATOM 2291 C C . THR A 1 277 ? -1.751 7.899 -14.376 1.00 85.75 277 THR A C 1
ATOM 2293 O O . THR A 1 277 ? -2.608 8.134 -13.529 1.00 85.75 277 THR A O 1
ATOM 2296 N N . GLN A 1 278 ? -1.975 8.127 -15.672 1.00 87.62 278 GLN A N 1
ATOM 2297 C CA . GLN A 1 278 ? -3.241 8.688 -16.153 1.00 87.62 278 GLN A CA 1
ATOM 2298 C C . GLN A 1 278 ? -4.418 7.719 -15.991 1.00 87.62 278 GLN A C 1
ATOM 2300 O O . GLN A 1 278 ? -5.507 8.144 -15.606 1.00 87.62 278 GLN A O 1
ATOM 2305 N N . ILE A 1 279 ? -4.203 6.424 -16.236 1.00 85.75 279 ILE A N 1
ATOM 2306 C CA . ILE A 1 279 ? -5.222 5.384 -16.039 1.00 85.75 279 ILE A CA 1
ATOM 2307 C C . ILE A 1 279 ? -5.595 5.295 -14.553 1.00 85.75 279 ILE A C 1
ATOM 2309 O O . ILE A 1 279 ? -6.776 5.340 -14.208 1.00 85.75 279 ILE A O 1
ATOM 2313 N N . ILE A 1 280 ? -4.600 5.256 -13.663 1.00 83.81 280 ILE A N 1
ATOM 2314 C CA . ILE A 1 280 ? -4.817 5.248 -12.210 1.00 83.81 280 ILE A CA 1
ATOM 2315 C C . ILE A 1 280 ? -5.549 6.522 -11.781 1.00 83.81 280 ILE A C 1
ATOM 2317 O O . ILE A 1 280 ? -6.562 6.449 -11.100 1.00 83.81 280 ILE A O 1
ATOM 2321 N N . ASN A 1 281 ? -5.120 7.700 -12.232 1.00 83.88 281 ASN A N 1
ATOM 2322 C CA . ASN A 1 281 ? -5.772 8.956 -11.860 1.00 83.88 281 ASN A CA 1
ATOM 2323 C C . ASN A 1 281 ? -7.229 9.048 -12.316 1.00 83.88 281 ASN A C 1
ATOM 2325 O O . ASN A 1 281 ? -8.031 9.700 -11.652 1.00 83.88 281 ASN A O 1
ATOM 2329 N N . LYS A 1 282 ? -7.571 8.427 -13.449 1.00 81.94 282 LYS A N 1
ATOM 2330 C CA . LYS A 1 282 ? -8.913 8.505 -14.022 1.00 81.94 282 LYS A CA 1
ATOM 2331 C C . LYS A 1 282 ? -9.882 7.468 -13.452 1.00 81.94 282 LYS A C 1
ATOM 2333 O O . LYS A 1 282 ? -11.066 7.784 -13.345 1.00 81.94 282 LYS A O 1
ATOM 2338 N N . TRP A 1 283 ? -9.406 6.263 -13.129 1.00 78.75 283 TRP A N 1
ATOM 2339 C CA . TRP A 1 283 ? -10.252 5.122 -12.743 1.00 78.75 283 TRP A CA 1
ATOM 2340 C C . TRP A 1 283 ? -9.974 4.543 -11.353 1.00 78.75 283 TRP A C 1
ATOM 2342 O O . TRP A 1 283 ? -10.709 3.654 -10.921 1.00 78.75 283 TRP A O 1
ATOM 2352 N N . ALA A 1 284 ? -8.971 5.033 -10.624 1.00 69.31 284 ALA A N 1
ATOM 2353 C CA . ALA A 1 284 ? -8.841 4.701 -9.213 1.00 69.31 284 ALA A CA 1
ATOM 2354 C C . ALA A 1 284 ? -9.872 5.499 -8.402 1.00 69.31 284 ALA A C 1
ATOM 2356 O O . ALA A 1 284 ? -9.754 6.714 -8.253 1.00 69.31 284 ALA A O 1
ATOM 2357 N N . ASN A 1 285 ? -10.857 4.802 -7.834 1.00 60.38 285 ASN A N 1
ATOM 2358 C CA . ASN A 1 285 ? -11.659 5.340 -6.731 1.00 60.38 285 ASN A CA 1
ATOM 2359 C C . ASN A 1 285 ? -10.779 5.423 -5.468 1.00 60.38 285 ASN A C 1
ATOM 2361 O O . ASN A 1 285 ? -9.812 4.663 -5.368 1.00 60.38 285 ASN A O 1
ATOM 2365 N N . ASP A 1 286 ? -11.120 6.269 -4.489 1.00 51.88 286 ASP A N 1
ATOM 2366 C CA . ASP A 1 286 ? -10.317 6.500 -3.267 1.00 51.88 286 ASP A CA 1
ATOM 2367 C C . ASP A 1 286 ? -9.914 5.203 -2.528 1.00 51.88 286 ASP A C 1
ATOM 2369 O O . ASP A 1 286 ? -8.799 5.086 -2.026 1.00 51.88 286 ASP A O 1
ATOM 2373 N N . ALA A 1 287 ? -10.757 4.164 -2.565 1.00 47.44 287 ALA A N 1
ATOM 2374 C CA . ALA A 1 287 ? -10.464 2.840 -1.999 1.00 47.44 287 ALA A CA 1
ATOM 2375 C C . ALA A 1 287 ? -9.402 2.018 -2.775 1.00 47.44 287 ALA A C 1
ATOM 2377 O O . ALA A 1 287 ? -8.791 1.102 -2.227 1.00 47.44 287 ALA A O 1
ATOM 2378 N N . SER A 1 288 ? -9.176 2.322 -4.054 1.00 50.94 288 SER A N 1
ATOM 2379 C CA . SER A 1 288 ? -8.213 1.639 -4.942 1.00 50.94 288 SER A CA 1
ATOM 2380 C C . SER A 1 288 ? -6.815 2.244 -4.823 1.00 50.94 288 SER A C 1
ATOM 2382 O O . SER A 1 288 ? -5.830 1.516 -4.904 1.00 50.94 288 SER A O 1
ATOM 2384 N N . ARG A 1 289 ? -6.732 3.559 -4.568 1.00 50.25 289 ARG A N 1
ATOM 2385 C CA . ARG A 1 289 ? -5.470 4.256 -4.269 1.00 50.25 289 ARG A CA 1
ATOM 2386 C C . ARG A 1 289 ? -4.786 3.650 -3.043 1.00 50.25 289 ARG A C 1
ATOM 2388 O O . ARG A 1 289 ? -3.605 3.340 -3.112 1.00 50.25 289 ARG A O 1
ATOM 2395 N N . PHE A 1 290 ? -5.569 3.336 -2.007 1.00 46.69 290 PHE A N 1
ATOM 2396 C CA . PHE A 1 290 ? -5.087 2.679 -0.789 1.00 46.69 290 PHE A CA 1
ATOM 2397 C C . PHE A 1 290 ? -4.481 1.288 -1.054 1.00 46.69 290 PHE A C 1
ATOM 2399 O O . PHE A 1 290 ? -3.447 0.941 -0.494 1.00 46.69 290 PHE A O 1
ATOM 2406 N N . LYS A 1 291 ? -5.081 0.484 -1.949 1.00 49.00 291 LYS A N 1
ATOM 2407 C CA . LYS A 1 291 ? -4.561 -0.855 -2.291 1.00 49.00 291 LYS A CA 1
ATOM 2408 C C . LYS A 1 291 ? -3.283 -0.806 -3.126 1.00 49.00 291 LYS A C 1
ATOM 2410 O O . LYS A 1 291 ? -2.424 -1.657 -2.929 1.00 49.00 291 LYS A O 1
ATOM 2415 N N . VAL A 1 292 ? -3.145 0.169 -4.028 1.00 52.81 292 VAL A N 1
ATOM 2416 C CA . VAL A 1 292 ? -1.900 0.374 -4.792 1.00 52.81 292 VAL A CA 1
ATOM 2417 C C . VAL A 1 292 ? -0.764 0.785 -3.852 1.00 52.81 292 VAL A C 1
ATOM 2419 O O . VAL A 1 292 ? 0.334 0.266 -3.980 1.00 52.81 292 VAL A O 1
ATOM 2422 N N . GLU A 1 293 ? -1.044 1.617 -2.849 1.00 47.75 293 GLU A N 1
ATOM 2423 C CA . GLU A 1 293 ? -0.069 2.042 -1.830 1.00 47.75 293 GLU A CA 1
ATOM 2424 C C . GLU A 1 293 ? 0.348 0.915 -0.865 1.00 47.75 293 GLU A C 1
ATOM 2426 O O . GLU A 1 293 ? 1.389 1.007 -0.230 1.00 47.75 293 GLU A O 1
ATOM 2431 N N . THR A 1 294 ? -0.442 -0.164 -0.772 1.00 38.09 294 THR A N 1
ATOM 2432 C CA . THR A 1 294 ? -0.124 -1.349 0.054 1.00 38.09 294 THR A CA 1
ATOM 2433 C C . THR A 1 294 ? 0.515 -2.492 -0.756 1.00 38.09 294 THR A C 1
ATOM 2435 O O . THR A 1 294 ? 0.964 -3.476 -0.174 1.00 38.09 294 THR A O 1
ATOM 2438 N N . ALA A 1 295 ? 0.501 -2.413 -2.093 1.00 42.84 295 ALA A N 1
ATOM 2439 C CA . ALA A 1 295 ? 1.001 -3.459 -2.995 1.00 42.84 295 ALA A CA 1
ATOM 2440 C C . ALA A 1 295 ? 2.414 -3.181 -3.552 1.00 42.84 295 ALA A C 1
ATOM 2442 O O . ALA A 1 295 ? 2.922 -3.993 -4.326 1.00 42.84 295 ALA A O 1
ATOM 2443 N N . PHE A 1 296 ? 3.031 -2.067 -3.153 1.00 37.09 296 PHE A N 1
ATOM 2444 C CA . PHE A 1 296 ? 4.428 -1.697 -3.404 1.00 37.09 296 PHE A CA 1
ATOM 2445 C C . PHE A 1 296 ? 5.158 -1.493 -2.072 1.00 37.09 296 PHE A C 1
ATOM 2447 O O . PHE A 1 296 ? 6.407 -1.562 -2.086 1.00 37.09 296 PHE A O 1
#

Organism: NCBI:txid1389203

Secondary structure (DSSP, 8-state):
-----PPP---SHHHHHHHHHHHHHHHHHHHHHT--HHHHHHHHHHHHHHHHHHHHHHHHHHHHHHHHHHHHHHHHHHHHHHHHHHHHHHHHHHHHHHHHHHHHHHHHHHHHHHHHHHHHHHHHHHHHHHHHHHHHHHHHHHHHHHHHHHHHHHS---------------PPPPP--STTHHHHHHHHHHHTTS-HHHHHHHHHHHHH------B-S-SSSHHHHHHHHHHHHHHHTT--HHHHHHTHHHHB-HHHHHHHHHHHHHH-S--HHHHHHHHHHHH--HHHHHHHHH--